Protein AF-A0A7C3H088-F1 (afdb_monomer)

Solvent-accessible surface area (backbone atoms only — not comparable to full-atom values): 10438 Å² total; per-residue (Å²): 134,84,49,50,35,44,73,48,65,41,78,96,56,40,33,42,41,31,34,35,83,82,74,58,85,68,64,73,46,74,59,74,91,57,71,73,54,46,52,46,52,30,24,36,76,89,76,68,44,78,43,31,40,28,22,73,95,29,37,46,79,80,33,44,72,58,41,53,51,46,42,71,76,57,68,66,87,64,56,32,28,29,68,91,78,74,37,66,77,30,41,59,67,59,51,53,50,50,50,43,46,43,46,61,74,66,57,51,81,75,72,73,76,83,72,63,66,87,75,48,51,70,70,46,53,50,49,50,52,50,51,52,50,49,42,74,76,43,74,84,55,84,65,54,65,62,49,47,52,52,51,49,53,53,36,56,46,51,50,41,51,55,55,56,54,55,62,65,67,73,71,64,81,78,86,79,135

pLDDT: mean 71.63, std 19.2, range [37.56, 97.88]

Foldseek 3Di:
DAQEWEKDADLVQQKIKTFGPLPFDFDWDFDVPLDPLQKTFTAGPVPRDGGIMISVPDHLLVRVVVVLVSCVVPPDPDFYHYVLLPDHRDGPNRVSVSSCCQCVVVVHDDDRDPDPCVLFDPVLVVVLVVLVVVCVVPVPDPCSVVVNVVSNVVRVNVSSVVVVVVVVVVPDPDDDD

Sequence (177 aa):
MRKQLDFWYEAPQGYFSLIWPDYGGGGMGHEDMTYHFVLHVLRSYRTGEICGFSNDGGELATDYPRIMELLRQHPIAERFDVPALGLYDATVDRIIAEIYERYVVRGETFVPPPWDESQLPAWVREAEARIRREMEERPERPGLYERRERAVAGAVTAVREEQAGYETESSNPDETR

Structure (mmCIF, N/CA/C/O backbone):
data_AF-A0A7C3H088-F1
#
_entry.id   AF-A0A7C3H088-F1
#
loop_
_atom_site.group_PDB
_atom_site.id
_atom_site.type_symbol
_atom_site.label_atom_id
_atom_site.label_alt_id
_atom_site.label_comp_id
_atom_site.label_asym_id
_atom_site.label_entity_id
_atom_site.label_seq_id
_atom_site.pdbx_PDB_ins_code
_atom_site.Cartn_x
_atom_site.Cartn_y
_atom_site.Cartn_z
_atom_site.occupancy
_atom_site.B_iso_or_equiv
_atom_site.auth_seq_id
_atom_site.auth_comp_id
_atom_site.auth_asym_id
_atom_site.auth_atom_id
_atom_site.pdbx_PDB_model_num
ATOM 1 N N . MET A 1 1 ? -17.053 -5.278 11.096 1.00 54.00 1 MET A N 1
ATOM 2 C CA . MET A 1 1 ? -16.685 -5.530 9.685 1.00 54.00 1 MET A CA 1
ATOM 3 C C . MET A 1 1 ? -15.185 -5.749 9.622 1.00 54.00 1 MET A C 1
ATOM 5 O O . MET A 1 1 ? -14.482 -5.059 10.352 1.00 54.00 1 MET A O 1
ATOM 9 N N . ARG A 1 2 ? -14.693 -6.710 8.831 1.00 65.44 2 ARG A N 1
ATOM 10 C CA . ARG A 1 2 ? -13.249 -6.810 8.563 1.00 65.44 2 ARG A CA 1
ATOM 11 C C . ARG A 1 2 ? -12.876 -5.748 7.529 1.00 65.44 2 ARG A C 1
ATOM 13 O O . ARG A 1 2 ? -13.630 -5.557 6.580 1.00 65.44 2 ARG A O 1
ATOM 20 N N . LYS A 1 3 ? -11.769 -5.033 7.746 1.00 84.75 3 LYS A N 1
ATOM 21 C CA . LYS A 1 3 ? -11.297 -3.974 6.845 1.00 84.75 3 LYS A CA 1
ATOM 22 C C . LYS A 1 3 ? -10.481 -4.616 5.726 1.00 84.75 3 LYS A C 1
ATOM 24 O O . LYS A 1 3 ? -9.311 -4.922 5.929 1.00 84.75 3 LYS A O 1
ATOM 29 N N . GLN A 1 4 ? -11.110 -4.872 4.586 1.00 90.19 4 GLN A N 1
ATOM 30 C CA . GLN A 1 4 ? -10.432 -5.410 3.407 1.00 90.19 4 GLN A CA 1
ATOM 31 C C . GLN A 1 4 ? -9.873 -4.266 2.558 1.00 90.19 4 GLN A C 1
ATOM 33 O O . GLN A 1 4 ? -10.560 -3.269 2.358 1.00 90.19 4 GLN A O 1
ATOM 38 N N . LEU A 1 5 ? -8.649 -4.421 2.059 1.00 90.12 5 LEU A N 1
ATOM 39 C CA . LEU A 1 5 ? -8.020 -3.505 1.112 1.00 90.12 5 LEU A CA 1
ATOM 40 C C . LEU A 1 5 ? -7.771 -4.231 -0.209 1.00 90.12 5 LEU A C 1
ATOM 42 O O . LEU A 1 5 ? -7.186 -5.319 -0.229 1.00 90.12 5 LEU A O 1
ATOM 46 N N . ASP A 1 6 ? -8.185 -3.600 -1.301 1.00 88.00 6 ASP A N 1
ATOM 47 C CA . ASP A 1 6 ? -7.764 -3.967 -2.643 1.00 88.00 6 ASP A CA 1
ATOM 48 C C . ASP A 1 6 ? -6.378 -3.392 -2.902 1.00 88.00 6 ASP A C 1
ATOM 50 O O . ASP A 1 6 ? -6.081 -2.249 -2.553 1.00 88.00 6 ASP A O 1
ATOM 54 N N . PHE A 1 7 ? -5.522 -4.217 -3.492 1.00 88.75 7 PHE A N 1
ATOM 55 C CA . PHE A 1 7 ? -4.114 -3.924 -3.701 1.00 88.75 7 PHE A CA 1
ATOM 56 C C . PHE A 1 7 ? -3.823 -3.700 -5.181 1.00 88.75 7 PHE A C 1
ATOM 58 O O . PHE A 1 7 ? -4.272 -4.470 -6.030 1.00 88.75 7 PHE A O 1
ATOM 65 N N . TRP A 1 8 ? -3.024 -2.676 -5.459 1.00 87.31 8 TRP A N 1
ATOM 66 C CA . TRP A 1 8 ? -2.480 -2.349 -6.768 1.00 87.31 8 TRP A CA 1
ATOM 67 C C . TRP A 1 8 ? -0.982 -2.063 -6.659 1.00 87.31 8 TRP A C 1
ATOM 69 O O . TRP A 1 8 ? -0.540 -1.453 -5.681 1.00 87.31 8 TRP A O 1
ATOM 79 N N . TYR A 1 9 ? -0.212 -2.475 -7.667 1.00 85.38 9 TYR A N 1
ATOM 80 C CA . TYR A 1 9 ? 1.227 -2.231 -7.730 1.00 85.38 9 TYR A CA 1
ATOM 81 C C . TYR A 1 9 ? 1.715 -1.954 -9.153 1.00 85.38 9 TYR A C 1
ATOM 83 O O . TYR A 1 9 ? 1.407 -2.700 -10.083 1.00 85.38 9 TYR A O 1
ATOM 91 N N . GLU A 1 10 ? 2.544 -0.922 -9.301 1.00 83.75 10 GLU A N 1
ATOM 92 C CA . GLU A 1 10 ? 3.170 -0.520 -10.560 1.00 83.75 10 GLU A CA 1
ATOM 93 C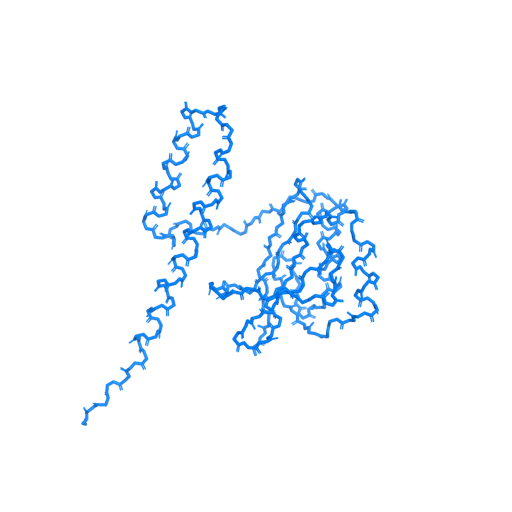 C . GLU A 1 10 ? 4.687 -0.649 -10.465 1.00 83.75 10 GLU A C 1
ATOM 95 O O . GLU A 1 10 ? 5.396 0.242 -9.992 1.00 83.75 10 GLU A O 1
ATOM 100 N N . ALA A 1 11 ? 5.193 -1.774 -10.969 1.00 81.62 11 ALA A N 1
ATOM 101 C CA . ALA A 1 11 ? 6.613 -2.107 -10.915 1.00 81.62 11 ALA A CA 1
ATOM 102 C C . ALA A 1 11 ? 7.552 -1.039 -11.507 1.00 81.62 11 ALA A C 1
ATOM 104 O O . ALA A 1 11 ? 8.573 -0.775 -10.876 1.00 81.62 11 ALA A O 1
ATOM 105 N N . PRO A 1 12 ? 7.251 -0.380 -12.650 1.00 78.19 12 PRO A N 1
ATOM 106 C CA . PRO A 1 12 ? 8.160 0.620 -13.216 1.00 78.19 12 PRO A CA 1
ATOM 107 C C . PRO A 1 12 ? 8.393 1.839 -12.319 1.00 78.19 12 PRO A C 1
ATOM 109 O O . PRO A 1 12 ? 9.405 2.512 -12.477 1.00 78.19 12 PRO A O 1
ATOM 112 N N . GLN A 1 13 ? 7.453 2.136 -11.420 1.00 77.31 13 GLN A N 1
ATOM 113 C CA . GLN A 1 13 ? 7.501 3.302 -10.537 1.00 77.31 13 GLN A CA 1
ATOM 114 C C . GLN A 1 13 ? 7.754 2.913 -9.075 1.00 77.31 13 GLN A C 1
ATOM 116 O O . GLN A 1 13 ? 7.904 3.781 -8.223 1.00 77.31 13 GLN A O 1
ATOM 121 N N . GLY A 1 14 ? 7.761 1.613 -8.756 1.00 82.88 14 GLY A N 1
ATOM 122 C CA . GLY A 1 14 ? 7.770 1.149 -7.371 1.00 82.88 14 GLY A CA 1
ATOM 123 C C . GLY A 1 14 ? 6.572 1.672 -6.568 1.00 82.88 14 GLY A C 1
ATOM 124 O O . GLY A 1 14 ? 6.686 1.838 -5.352 1.00 82.88 14 GLY A O 1
ATOM 125 N N . TYR A 1 15 ? 5.457 1.961 -7.243 1.00 87.50 15 TYR A N 1
ATOM 126 C CA . TYR A 1 15 ? 4.246 2.531 -6.658 1.00 87.50 15 TYR A CA 1
ATOM 127 C C . TYR A 1 15 ? 3.298 1.427 -6.186 1.00 87.50 15 TYR A C 1
ATOM 129 O O . TYR A 1 15 ? 3.118 0.416 -6.867 1.00 87.50 15 TYR A O 1
ATOM 137 N N . PHE A 1 16 ? 2.662 1.628 -5.035 1.00 89.94 16 PHE A N 1
ATOM 138 C CA . PHE A 1 16 ? 1.584 0.798 -4.525 1.00 89.94 16 PHE A CA 1
ATOM 139 C C . PHE A 1 16 ? 0.413 1.640 -4.030 1.00 89.94 16 PHE A C 1
ATOM 141 O O . PHE A 1 16 ? 0.570 2.739 -3.496 1.00 89.94 16 PHE A O 1
ATOM 148 N N . SER A 1 17 ? -0.771 1.044 -4.122 1.00 90.06 17 SER A N 1
ATOM 149 C CA . SER A 1 17 ? -1.991 1.569 -3.525 1.00 90.06 17 SER A CA 1
ATOM 150 C C . SER A 1 17 ? -2.792 0.442 -2.886 1.00 90.06 17 SER A C 1
ATOM 152 O O . SER A 1 17 ? -2.891 -0.661 -3.425 1.00 90.06 17 SER A O 1
ATOM 154 N N . LEU A 1 18 ? -3.331 0.720 -1.706 1.00 90.38 18 LEU A N 1
ATOM 155 C CA . LEU A 1 18 ? -4.181 -0.157 -0.916 1.00 90.38 18 LEU A CA 1
ATOM 156 C C . LEU A 1 18 ? -5.422 0.642 -0.533 1.00 90.38 18 LEU A C 1
ATOM 158 O O . LEU A 1 18 ? -5.302 1.564 0.264 1.00 90.38 18 LEU A O 1
ATOM 162 N N . ILE A 1 19 ? -6.599 0.337 -1.069 1.00 87.56 19 ILE A N 1
ATOM 163 C CA . ILE A 1 19 ? -7.823 1.122 -0.811 1.00 87.56 19 ILE A CA 1
ATOM 164 C C . ILE A 1 19 ? -8.999 0.171 -0.576 1.00 87.56 19 ILE A C 1
ATOM 166 O O . ILE A 1 19 ? -9.015 -0.934 -1.110 1.00 87.56 19 ILE A O 1
ATOM 170 N N . TRP A 1 20 ? -9.985 0.562 0.236 1.00 84.12 20 TRP A N 1
ATOM 171 C CA . TRP A 1 20 ? -11.221 -0.213 0.378 1.00 84.12 20 TRP A CA 1
ATOM 172 C C . TRP A 1 20 ? -11.898 -0.481 -0.987 1.00 84.12 20 TRP A C 1
ATOM 174 O O . TRP A 1 20 ? -12.001 0.441 -1.803 1.00 84.12 20 TRP A O 1
ATOM 184 N N . PRO A 1 21 ? -12.408 -1.706 -1.235 1.00 73.00 21 PRO A N 1
ATOM 185 C CA . PRO A 1 21 ? -13.004 -2.089 -2.521 1.00 73.00 21 PRO A CA 1
ATOM 186 C C . PRO A 1 21 ? -14.170 -1.195 -2.970 1.00 73.00 21 PRO A C 1
ATOM 188 O O . PRO A 1 21 ? -14.332 -0.908 -4.159 1.00 73.00 21 PRO A O 1
ATOM 191 N N . ASP A 1 22 ? -14.970 -0.741 -2.005 1.00 66.00 22 ASP A N 1
ATOM 192 C CA . ASP A 1 22 ? -16.195 0.048 -2.152 1.00 66.00 22 ASP A CA 1
ATOM 193 C C . ASP A 1 22 ? -15.968 1.563 -2.019 1.00 66.00 22 ASP A C 1
ATOM 195 O O . ASP A 1 22 ? -16.927 2.337 -2.014 1.00 66.00 22 ASP A O 1
ATOM 199 N N . TYR A 1 23 ? -14.713 2.024 -1.939 1.00 62.50 23 TYR A N 1
ATOM 200 C CA . TYR A 1 23 ? -14.405 3.451 -1.847 1.00 62.50 23 TYR A CA 1
ATOM 201 C C . TYR A 1 23 ? -14.653 4.152 -3.195 1.00 62.50 23 TYR A C 1
ATOM 203 O O . TYR A 1 23 ? -13.759 4.322 -4.025 1.00 62.50 23 TYR A O 1
ATOM 211 N N . GLY A 1 24 ? -15.912 4.519 -3.437 1.00 46.31 24 GLY A N 1
ATOM 212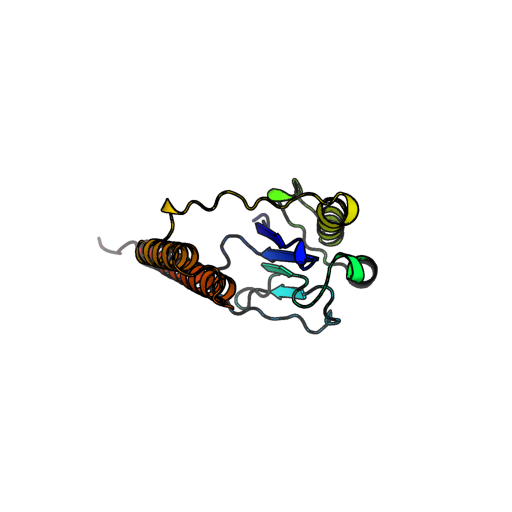 C CA . GLY A 1 24 ? -16.365 5.333 -4.560 1.00 46.31 24 GLY A CA 1
ATOM 213 C C . GLY A 1 24 ? -16.467 6.808 -4.166 1.00 46.31 24 GLY A C 1
ATOM 214 O O . GLY A 1 24 ? -17.288 7.174 -3.331 1.00 46.31 24 GLY A O 1
ATOM 215 N N . GLY A 1 25 ? -15.630 7.665 -4.752 1.00 43.56 25 GLY A N 1
ATOM 216 C CA . GLY A 1 25 ? -15.876 9.115 -4.842 1.00 43.56 25 GLY A CA 1
ATOM 217 C C . GLY A 1 25 ? -15.757 9.960 -3.564 1.00 43.56 25 GLY A C 1
ATOM 218 O O . GLY A 1 25 ? -15.886 11.181 -3.632 1.00 43.56 25 GLY A O 1
ATOM 219 N N . GLY A 1 26 ? -15.475 9.375 -2.397 1.00 38.88 26 GLY A N 1
ATOM 220 C CA . GLY A 1 26 ? -15.159 10.156 -1.201 1.00 38.88 26 GLY A CA 1
ATOM 221 C C . GLY A 1 26 ? -13.846 10.913 -1.395 1.00 38.88 26 GLY A C 1
ATOM 222 O O . GLY A 1 26 ? -12.818 10.293 -1.668 1.00 38.88 26 GLY A O 1
ATOM 223 N N . GLY A 1 27 ? -13.847 12.241 -1.233 1.00 42.47 27 GLY A N 1
ATOM 224 C CA . GLY A 1 27 ? -12.596 12.999 -1.181 1.00 42.47 27 GLY A CA 1
ATOM 225 C C . GLY A 1 27 ? -11.628 12.343 -0.185 1.00 42.47 27 GLY A C 1
ATOM 226 O O . GLY A 1 27 ? -12.059 11.789 0.826 1.00 42.47 27 GLY A O 1
ATOM 227 N N . MET A 1 28 ? -10.334 12.341 -0.488 1.00 52.72 28 MET A N 1
ATOM 228 C CA . MET A 1 28 ? -9.334 11.745 0.395 1.00 52.72 28 MET A CA 1
ATOM 229 C C . MET A 1 28 ? -8.658 12.831 1.218 1.00 52.72 28 MET A C 1
ATOM 231 O O . MET A 1 28 ? -8.092 13.778 0.676 1.00 52.72 28 MET A O 1
ATOM 235 N N . GLY A 1 29 ? -8.730 12.670 2.538 1.00 48.44 29 GLY A N 1
ATOM 236 C CA . GLY A 1 29 ? -7.926 13.430 3.478 1.00 48.44 29 GLY A CA 1
ATOM 237 C C . GLY A 1 29 ? -6.559 12.788 3.617 1.00 48.44 29 GLY A C 1
ATOM 238 O O . GLY A 1 29 ? -6.446 11.633 4.025 1.00 48.44 29 GLY A O 1
ATOM 239 N N . HIS A 1 30 ? -5.540 13.560 3.283 1.00 55.62 30 HIS A N 1
ATOM 240 C CA . HIS A 1 30 ? -4.142 13.252 3.509 1.00 55.62 30 HIS A CA 1
ATOM 241 C C . HIS A 1 30 ? -3.778 13.615 4.961 1.00 55.62 30 HIS A C 1
ATOM 243 O O . HIS A 1 30 ? -4.038 14.731 5.403 1.00 55.62 30 HIS A O 1
ATOM 249 N N . GLU A 1 31 ? -3.248 12.667 5.745 1.00 52.34 31 GLU A N 1
ATOM 250 C CA . GLU A 1 31 ? -2.936 12.905 7.165 1.00 52.34 31 GLU A CA 1
ATOM 251 C C . GLU A 1 31 ? -1.526 13.503 7.367 1.00 52.34 31 GLU A C 1
ATOM 253 O O . GLU A 1 31 ? -0.560 12.763 7.553 1.00 52.34 31 GLU A O 1
ATOM 258 N N . ASP A 1 32 ? -1.406 14.839 7.342 1.00 52.09 32 ASP A N 1
ATOM 259 C CA . ASP A 1 32 ? -0.146 1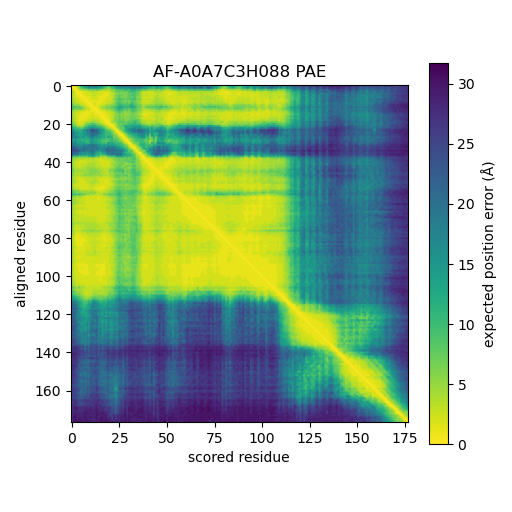5.624 7.321 1.00 52.09 32 ASP A CA 1
ATOM 260 C C . ASP A 1 32 ? 0.954 15.190 8.318 1.00 52.09 32 ASP A C 1
ATOM 262 O O . ASP A 1 32 ? 2.141 15.432 8.099 1.00 52.09 32 ASP A O 1
ATOM 266 N N . MET A 1 33 ? 0.604 14.500 9.405 1.00 45.22 33 MET A N 1
ATOM 267 C CA . MET A 1 33 ? 1.547 14.108 10.459 1.00 45.22 33 MET A CA 1
ATOM 268 C C . MET A 1 33 ? 2.526 12.978 10.080 1.00 45.22 33 MET A C 1
ATOM 270 O O . MET A 1 33 ? 3.470 12.732 10.827 1.00 45.22 33 MET A O 1
ATOM 274 N N . THR A 1 34 ? 2.342 12.301 8.940 1.00 51.12 34 THR A N 1
ATOM 275 C CA . THR A 1 34 ? 3.266 11.258 8.427 1.00 51.12 34 THR A CA 1
ATOM 276 C C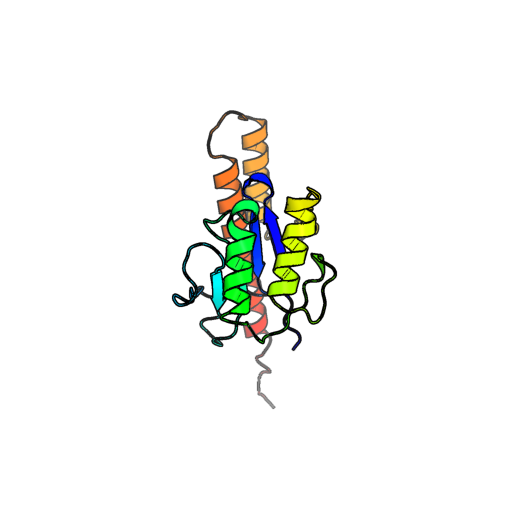 . THR A 1 34 ? 3.994 11.666 7.133 1.00 51.12 34 THR A C 1
ATOM 278 O O . THR A 1 34 ? 4.711 10.862 6.533 1.00 51.12 34 THR A O 1
ATOM 281 N N . TYR A 1 35 ? 3.866 12.934 6.715 1.00 54.91 35 TYR A N 1
ATOM 282 C CA . TYR A 1 35 ? 4.265 13.417 5.389 1.00 54.91 35 TYR A CA 1
ATOM 283 C C . TYR A 1 35 ? 5.767 13.657 5.266 1.00 54.91 35 TYR A C 1
ATOM 285 O O . TYR A 1 35 ? 6.281 14.746 5.504 1.00 54.91 35 TYR A O 1
ATOM 293 N N . HIS A 1 36 ? 6.458 12.633 4.781 1.00 51.91 36 HIS A N 1
ATOM 294 C CA . HIS A 1 36 ? 7.735 12.787 4.091 1.00 51.91 36 HIS A CA 1
ATOM 295 C C . HIS A 1 36 ? 7.713 12.111 2.707 1.00 51.91 36 HIS A C 1
ATOM 297 O O . HIS A 1 36 ? 8.720 11.548 2.315 1.00 51.91 36 HIS A O 1
ATOM 303 N N . PHE A 1 37 ? 6.586 12.130 1.976 1.00 57.44 37 PHE A N 1
ATOM 304 C CA . PHE A 1 37 ? 6.431 11.456 0.663 1.00 57.44 37 PHE A CA 1
ATOM 305 C C . PHE A 1 37 ? 6.668 9.930 0.682 1.00 57.44 37 PHE A C 1
ATOM 307 O O . PHE A 1 37 ? 6.866 9.319 -0.358 1.00 57.44 37 PHE A O 1
ATOM 314 N N . VAL A 1 38 ? 6.654 9.306 1.868 1.00 75.31 38 VAL A N 1
ATOM 315 C CA . VAL A 1 38 ? 7.076 7.905 2.036 1.00 75.31 38 VAL A CA 1
ATOM 316 C C . VAL A 1 38 ? 5.888 6.939 2.166 1.00 75.31 38 VAL A C 1
ATOM 318 O O . VAL A 1 38 ? 5.909 5.839 1.623 1.00 75.31 38 VAL A O 1
ATOM 321 N N . LEU A 1 39 ? 4.851 7.328 2.918 1.00 85.38 39 LEU A N 1
ATOM 322 C CA . LEU A 1 39 ? 3.637 6.537 3.144 1.00 85.38 39 LEU A CA 1
ATOM 323 C C . LEU A 1 39 ? 2.464 7.474 3.465 1.00 85.38 39 LEU A C 1
ATOM 325 O O . LEU A 1 39 ? 2.442 8.128 4.505 1.00 85.38 39 LEU A O 1
ATOM 329 N N . HIS A 1 40 ? 1.476 7.508 2.584 1.00 85.19 40 HIS A N 1
ATOM 330 C CA . HIS A 1 40 ? 0.237 8.258 2.713 1.00 85.19 40 HIS A CA 1
ATOM 331 C C . HIS A 1 40 ? -0.832 7.378 3.352 1.00 85.19 40 HIS A C 1
ATOM 333 O O . HIS A 1 40 ? -1.246 6.380 2.769 1.00 85.19 40 HIS A O 1
ATOM 339 N N . VAL A 1 41 ? -1.310 7.771 4.533 1.00 86.88 41 VAL A N 1
ATOM 340 C CA . VAL A 1 41 ? -2.518 7.202 5.144 1.00 86.88 41 VAL A CA 1
ATOM 341 C C . VAL A 1 41 ? -3.732 7.947 4.597 1.00 86.88 41 VAL A C 1
ATOM 343 O O . VAL A 1 41 ? -3.786 9.178 4.651 1.00 86.88 41 VAL A O 1
ATOM 346 N N . LEU A 1 42 ? -4.698 7.201 4.067 1.00 84.06 42 LEU A N 1
ATOM 347 C CA . LEU A 1 42 ? -5.930 7.726 3.488 1.00 84.06 42 LEU A CA 1
ATOM 348 C C . LEU A 1 42 ? -7.072 7.512 4.476 1.00 84.06 42 LEU A C 1
ATOM 350 O O . LEU A 1 42 ? -7.279 6.396 4.963 1.00 84.06 42 LEU A O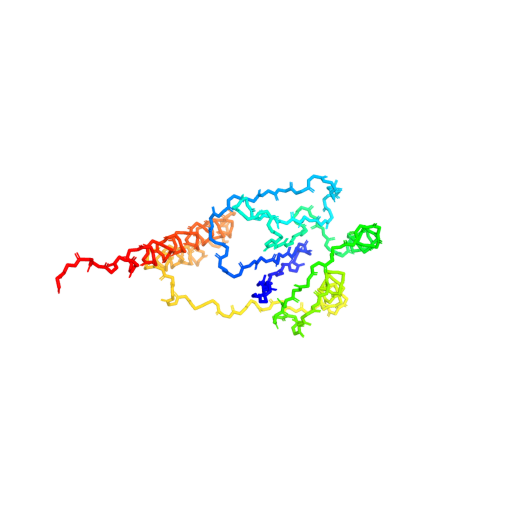 1
ATOM 354 N N . ARG A 1 43 ? -7.826 8.575 4.767 1.00 82.38 43 ARG A N 1
ATOM 355 C CA . ARG A 1 43 ? -9.016 8.505 5.621 1.00 82.38 43 ARG A CA 1
ATOM 356 C C . ARG A 1 43 ? -10.272 8.910 4.877 1.00 82.38 43 ARG A C 1
ATOM 358 O O . ARG A 1 43 ? -10.282 9.882 4.122 1.00 82.38 43 ARG A O 1
ATOM 365 N N . SER A 1 44 ? -11.355 8.206 5.184 1.00 77.31 44 SER A N 1
ATOM 366 C CA . SER A 1 44 ? -12.693 8.591 4.753 1.00 77.31 44 SER A CA 1
ATOM 367 C C . SER A 1 44 ? -13.102 9.888 5.444 1.00 77.31 44 SER A C 1
ATOM 369 O O . SER A 1 44 ? -13.171 9.935 6.671 1.00 77.31 44 SER A O 1
ATOM 371 N N . TYR A 1 45 ? -13.459 10.928 4.687 1.00 70.00 45 TYR A N 1
ATOM 372 C CA . TYR A 1 45 ? -14.020 12.152 5.280 1.00 70.00 45 TYR A CA 1
ATOM 373 C C . TYR A 1 45 ? -15.351 11.919 6.004 1.00 70.00 45 TYR A C 1
ATOM 375 O O . TYR A 1 45 ? -15.712 12.690 6.890 1.00 70.00 45 TYR A O 1
ATOM 383 N N . ARG A 1 46 ? -16.091 10.866 5.636 1.00 72.81 46 ARG A N 1
ATOM 384 C CA . ARG A 1 46 ? -17.400 10.563 6.225 1.00 72.81 46 ARG A CA 1
ATOM 385 C C . ARG A 1 46 ? -17.275 9.937 7.609 1.00 72.81 46 ARG A C 1
ATOM 387 O O . ARG A 1 46 ? -18.081 10.236 8.483 1.00 72.81 46 ARG A O 1
ATOM 394 N N . THR A 1 47 ? -16.314 9.035 7.784 1.00 77.94 47 THR A N 1
ATOM 395 C CA . THR A 1 47 ? -16.197 8.219 9.003 1.00 77.94 47 THR A CA 1
ATOM 396 C C . THR A 1 47 ? -14.945 8.527 9.818 1.00 77.94 47 THR A C 1
ATOM 398 O O . THR A 1 47 ? -14.869 8.134 10.977 1.00 77.94 47 THR A O 1
ATOM 401 N N . GLY A 1 48 ? -13.955 9.208 9.236 1.00 78.38 48 GLY A N 1
ATOM 402 C CA . GLY A 1 48 ? -12.631 9.418 9.829 1.00 78.38 48 GLY A CA 1
ATOM 403 C C . GLY A 1 48 ? -11.771 8.149 9.891 1.00 78.38 48 GLY A C 1
ATOM 404 O O . GLY A 1 48 ? -10.629 8.188 10.356 1.00 78.38 48 GLY A O 1
ATOM 405 N N . GLU A 1 49 ? -12.288 7.011 9.431 1.00 84.50 49 GLU A N 1
ATOM 406 C CA . GLU A 1 49 ? -11.559 5.750 9.454 1.00 84.50 49 GLU A CA 1
ATOM 407 C C . GLU A 1 49 ? -10.503 5.689 8.351 1.00 84.50 49 GLU A C 1
ATOM 409 O O . GLU A 1 49 ? -10.695 6.239 7.265 1.00 84.50 49 GLU A O 1
ATOM 414 N N . ILE A 1 50 ? -9.410 4.968 8.624 1.00 86.75 50 ILE A N 1
ATOM 415 C CA . ILE A 1 50 ? -8.410 4.632 7.608 1.00 86.75 50 ILE A CA 1
ATOM 416 C C . ILE A 1 50 ? -9.063 3.745 6.548 1.00 86.75 50 ILE A C 1
ATOM 418 O O . ILE A 1 50 ? -9.475 2.622 6.857 1.00 86.75 50 ILE A O 1
ATOM 422 N N . CYS A 1 51 ? -9.130 4.261 5.323 1.00 85.94 51 CYS A N 1
ATOM 423 C CA . CYS A 1 51 ? -9.668 3.577 4.153 1.00 85.94 51 CYS A CA 1
ATOM 424 C C . CYS A 1 51 ? -8.589 3.098 3.180 1.00 85.94 51 CYS A C 1
ATOM 426 O O . CYS A 1 51 ? -8.907 2.364 2.246 1.00 85.94 51 CYS A O 1
ATOM 428 N N . GLY A 1 52 ? -7.327 3.475 3.395 1.00 89.00 52 GLY A N 1
ATOM 429 C CA . GLY A 1 52 ? -6.250 3.028 2.531 1.00 89.00 52 GLY A CA 1
ATOM 430 C C . GLY A 1 52 ? -4.865 3.563 2.864 1.00 89.00 52 GLY A C 1
ATOM 431 O O . GLY A 1 52 ? -4.684 4.363 3.783 1.00 89.00 52 GLY A O 1
ATOM 432 N N . PHE A 1 53 ? -3.898 3.107 2.075 1.00 90.19 53 PHE A N 1
ATOM 433 C CA . PHE A 1 53 ? -2.492 3.474 2.124 1.00 90.19 53 PHE A CA 1
ATOM 434 C C . PHE A 1 53 ? -1.925 3.586 0.711 1.00 90.19 53 PHE A C 1
ATOM 436 O O . PHE A 1 53 ? -2.327 2.842 -0.180 1.00 90.19 53 PHE A O 1
ATOM 443 N N . SER A 1 54 ? -0.962 4.473 0.508 1.00 89.62 54 SER A N 1
ATOM 444 C CA . SER A 1 54 ? -0.288 4.652 -0.780 1.00 89.62 54 SER A CA 1
ATOM 445 C C . SER A 1 54 ? 1.121 5.201 -0.567 1.00 89.62 54 SER A C 1
ATOM 447 O O . SER A 1 54 ? 1.350 5.884 0.426 1.00 89.62 54 SER A O 1
ATOM 449 N N . ASN A 1 55 ? 2.065 4.950 -1.470 1.00 88.50 55 ASN A N 1
ATOM 450 C CA . ASN A 1 55 ? 3.332 5.695 -1.529 1.00 88.50 55 ASN A CA 1
ATOM 451 C C . ASN A 1 55 ? 3.346 6.704 -2.685 1.00 88.50 55 ASN A C 1
ATOM 453 O O . ASN A 1 55 ? 4.369 6.873 -3.337 1.00 88.50 55 ASN A O 1
ATOM 457 N N . ASP A 1 56 ? 2.207 7.335 -2.968 1.00 81.69 56 ASP A N 1
ATOM 458 C CA . ASP A 1 56 ? 2.082 8.328 -4.038 1.00 81.69 56 ASP A CA 1
ATOM 459 C C . ASP A 1 56 ? 3.232 9.354 -4.024 1.00 81.69 56 ASP A C 1
ATOM 461 O O . ASP A 1 56 ? 3.532 9.968 -3.002 1.00 81.69 56 ASP A O 1
ATOM 465 N N . GLY A 1 57 ? 3.905 9.510 -5.166 1.00 73.25 57 GLY A N 1
ATOM 466 C CA . GLY A 1 57 ? 5.085 10.369 -5.314 1.00 73.25 57 GLY A CA 1
ATOM 467 C C . GLY A 1 57 ? 6.410 9.818 -4.759 1.00 73.25 57 GLY A C 1
ATOM 468 O O . GLY A 1 57 ? 7.427 10.499 -4.902 1.00 73.25 57 GLY A O 1
ATOM 469 N N . GLY A 1 58 ? 6.420 8.621 -4.166 1.00 80.88 58 GLY A N 1
ATOM 470 C CA . GLY A 1 58 ? 7.606 7.914 -3.672 1.00 80.88 58 GLY A CA 1
ATOM 471 C C . GLY A 1 58 ? 7.925 6.635 -4.457 1.00 80.88 58 GLY A C 1
ATOM 472 O O . GLY A 1 58 ? 7.159 6.186 -5.308 1.00 80.88 58 GLY A O 1
ATOM 473 N N . GLU A 1 59 ? 9.058 6.013 -4.143 1.00 88.25 59 GLU A N 1
ATOM 474 C CA . GLU A 1 59 ? 9.528 4.764 -4.754 1.00 88.25 59 GLU A CA 1
ATOM 475 C C . GLU A 1 59 ? 9.816 3.748 -3.648 1.00 88.25 59 GLU A C 1
ATOM 477 O O . GLU A 1 59 ? 10.791 3.878 -2.904 1.00 88.25 59 GLU A O 1
ATOM 482 N N . LEU A 1 60 ? 9.005 2.686 -3.554 1.00 90.62 60 LEU A N 1
ATOM 483 C CA . LEU A 1 60 ? 9.069 1.744 -2.431 1.00 90.62 60 LEU A CA 1
ATOM 484 C C . LEU A 1 60 ? 10.470 1.146 -2.219 1.00 90.62 60 LEU A C 1
ATOM 486 O O . LEU A 1 60 ? 10.871 0.942 -1.077 1.00 90.62 60 LEU A O 1
ATOM 490 N N . ALA A 1 61 ? 11.228 0.882 -3.286 1.00 91.25 61 ALA A N 1
ATOM 491 C CA . ALA A 1 61 ? 12.578 0.329 -3.176 1.00 91.25 61 ALA A CA 1
ATOM 492 C C . ALA A 1 61 ? 13.533 1.248 -2.394 1.00 91.25 61 ALA A C 1
ATOM 494 O O . ALA A 1 61 ? 14.309 0.779 -1.560 1.00 91.25 61 ALA A O 1
ATOM 495 N N . THR A 1 62 ? 13.440 2.551 -2.646 1.00 91.00 62 THR A N 1
ATOM 496 C CA . THR A 1 62 ? 14.255 3.589 -2.009 1.00 91.00 62 THR A CA 1
ATOM 497 C C . THR A 1 62 ? 13.721 3.928 -0.615 1.00 91.00 62 THR A C 1
ATOM 499 O O . THR A 1 62 ? 14.482 4.103 0.340 1.00 91.00 62 THR A O 1
ATOM 502 N N . ASP A 1 63 ? 12.400 3.959 -0.482 1.00 90.88 63 ASP A N 1
ATOM 503 C CA . ASP A 1 63 ? 11.700 4.516 0.667 1.00 90.88 63 ASP A CA 1
ATOM 504 C C . ASP A 1 63 ? 11.439 3.510 1.795 1.00 90.88 63 ASP A C 1
ATOM 506 O O . ASP A 1 63 ? 11.261 3.899 2.955 1.00 90.88 63 ASP A O 1
ATOM 510 N N . TYR A 1 64 ? 11.470 2.209 1.498 1.00 93.25 64 TYR A N 1
ATOM 511 C CA . TYR A 1 64 ? 11.113 1.146 2.437 1.00 93.25 64 TYR A CA 1
ATOM 512 C C . TYR A 1 64 ? 11.779 1.256 3.823 1.00 93.25 64 TYR A C 1
ATOM 514 O O . TYR A 1 64 ? 11.050 1.222 4.821 1.00 93.25 64 TYR A O 1
ATOM 522 N N . PRO A 1 65 ? 13.110 1.453 3.961 1.00 93.31 65 PRO A N 1
ATOM 523 C CA . PRO A 1 65 ? 13.731 1.572 5.282 1.00 93.31 65 PRO A CA 1
ATOM 524 C C . PRO A 1 65 ? 13.135 2.713 6.113 1.00 93.31 65 PRO A C 1
ATOM 526 O O . PRO A 1 65 ? 12.940 2.571 7.324 1.00 93.31 65 PRO A O 1
ATOM 529 N N . ARG A 1 66 ? 12.801 3.832 5.458 1.00 90.44 66 ARG A N 1
ATOM 530 C CA . ARG A 1 66 ? 12.211 4.997 6.112 1.00 90.44 66 ARG A CA 1
ATOM 531 C C . ARG A 1 66 ? 10.755 4.748 6.499 1.00 90.44 66 ARG A C 1
ATOM 533 O O . ARG A 1 66 ? 10.378 5.118 7.611 1.00 90.44 66 ARG A O 1
ATOM 540 N N . ILE A 1 67 ? 9.968 4.083 5.647 1.00 90.94 67 ILE A N 1
ATOM 541 C CA . ILE A 1 67 ? 8.589 3.665 5.971 1.00 90.94 67 ILE A CA 1
ATOM 542 C C . ILE A 1 67 ? 8.585 2.818 7.241 1.00 90.94 67 ILE A C 1
ATOM 544 O O . ILE A 1 67 ? 7.852 3.108 8.187 1.00 90.94 67 ILE A O 1
ATOM 548 N N . MET A 1 68 ? 9.430 1.788 7.286 1.00 93.06 68 MET A N 1
ATOM 549 C CA . MET A 1 68 ? 9.464 0.852 8.409 1.00 93.06 68 MET A CA 1
ATOM 550 C C . MET A 1 68 ? 9.925 1.524 9.704 1.00 93.06 68 MET A C 1
ATOM 552 O O . MET A 1 68 ? 9.412 1.219 10.783 1.00 93.06 68 MET A O 1
ATOM 556 N N . GLU A 1 69 ? 10.859 2.476 9.622 1.00 91.44 69 GLU A N 1
ATOM 557 C CA . GLU A 1 69 ? 11.238 3.282 10.779 1.00 91.44 69 GLU A CA 1
ATOM 558 C C . GLU A 1 69 ? 10.070 4.130 11.300 1.00 91.44 69 GLU A C 1
ATOM 560 O O . GLU A 1 69 ? 9.826 4.139 12.510 1.00 91.44 69 GLU A O 1
ATOM 565 N N . LEU A 1 70 ? 9.340 4.807 10.409 1.00 88.50 70 LEU A N 1
ATOM 566 C CA . LEU A 1 70 ? 8.185 5.628 10.772 1.00 88.50 70 LEU A CA 1
ATOM 567 C C . LEU A 1 70 ? 7.077 4.787 11.408 1.00 88.50 70 LEU A C 1
ATOM 569 O O . LEU A 1 70 ? 6.572 5.159 12.463 1.00 88.50 70 LEU A O 1
ATOM 573 N N . LEU A 1 71 ? 6.759 3.622 10.841 1.00 89.56 71 LEU A N 1
ATOM 574 C CA . LEU A 1 71 ? 5.761 2.704 11.402 1.00 89.56 71 LEU A CA 1
ATOM 575 C C . LEU A 1 71 ? 6.168 2.158 12.777 1.00 89.56 71 LEU A C 1
ATOM 577 O O . LEU A 1 71 ? 5.314 1.921 13.627 1.00 89.56 71 LEU A O 1
ATOM 581 N N . ARG A 1 72 ? 7.469 1.999 13.041 1.00 90.88 72 ARG A N 1
ATOM 582 C CA . ARG A 1 72 ? 7.965 1.619 14.372 1.00 90.88 72 ARG A CA 1
ATOM 583 C C . ARG A 1 72 ? 7.809 2.749 15.395 1.00 90.88 72 ARG A C 1
ATOM 585 O O . ARG A 1 72 ? 7.565 2.470 16.566 1.00 90.88 72 ARG A O 1
ATOM 592 N N . GLN A 1 73 ? 7.995 4.003 14.981 1.00 89.56 73 GLN A N 1
ATOM 593 C CA . GLN A 1 73 ? 7.843 5.182 15.846 1.00 89.56 73 GLN A CA 1
ATOM 594 C C . GLN A 1 73 ? 6.368 5.540 16.076 1.00 89.56 73 GLN A C 1
ATOM 596 O O . GLN A 1 73 ? 5.989 5.941 17.176 1.00 89.56 73 GLN A O 1
ATOM 601 N N . HIS A 1 74 ? 5.543 5.355 15.048 1.00 87.38 74 HIS A N 1
ATOM 602 C CA . HIS A 1 74 ? 4.135 5.727 14.996 1.00 87.38 74 HIS A CA 1
ATOM 603 C C . HIS A 1 74 ? 3.307 4.546 14.463 1.00 87.38 74 HIS A C 1
ATOM 605 O O . HIS A 1 74 ? 2.884 4.554 13.305 1.00 87.38 74 HIS A O 1
ATOM 611 N N . PRO A 1 75 ? 3.097 3.500 15.282 1.00 88.62 75 PRO A N 1
ATOM 612 C CA .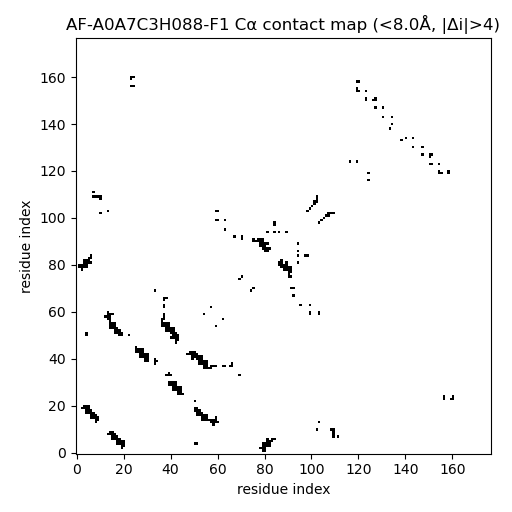 PRO A 1 75 ? 2.392 2.309 14.836 1.00 88.62 75 PRO A CA 1
ATOM 613 C C . PRO A 1 75 ? 0.920 2.604 14.553 1.00 88.62 75 PRO A C 1
ATOM 615 O O . PRO A 1 75 ? 0.222 3.222 15.358 1.00 88.62 75 PRO A O 1
ATOM 618 N N . ILE A 1 76 ? 0.441 2.083 13.425 1.00 89.12 76 ILE A N 1
ATOM 619 C CA . ILE A 1 76 ? -0.976 2.064 13.064 1.00 89.12 76 ILE A CA 1
ATOM 620 C C . ILE A 1 76 ? -1.568 0.777 13.636 1.00 89.12 76 ILE A C 1
ATOM 622 O O . ILE A 1 76 ? -1.161 -0.324 13.261 1.00 89.12 76 ILE A O 1
ATOM 626 N N . ALA A 1 77 ? -2.473 0.917 14.606 1.00 88.62 77 ALA A N 1
ATOM 627 C CA . ALA A 1 77 ? -2.977 -0.209 15.390 1.00 88.62 77 ALA A CA 1
ATOM 628 C C . ALA A 1 77 ? -4.020 -1.047 14.632 1.00 88.62 77 ALA A C 1
ATOM 630 O O . ALA A 1 77 ? -4.236 -2.215 14.972 1.00 88.62 77 ALA A O 1
ATOM 631 N N . GLU A 1 78 ? -4.675 -0.454 13.631 1.00 90.62 78 GLU A N 1
ATOM 632 C CA . GLU A 1 78 ? -5.674 -1.116 12.803 1.00 90.62 78 GLU A CA 1
ATOM 633 C C . GLU A 1 78 ? -5.116 -2.342 12.066 1.00 90.62 78 GLU A C 1
ATOM 635 O O . GLU A 1 78 ? -3.943 -2.418 11.693 1.00 90.62 78 GLU A O 1
ATOM 640 N N . ARG A 1 79 ? -6.002 -3.318 11.853 1.00 93.94 79 ARG A N 1
ATOM 641 C CA . ARG A 1 79 ? -5.721 -4.570 11.149 1.00 93.94 79 ARG A CA 1
ATOM 642 C C . ARG A 1 79 ? -6.526 -4.645 9.865 1.00 93.94 79 ARG A C 1
ATOM 644 O O . ARG A 1 79 ? -7.686 -4.223 9.845 1.00 93.94 79 ARG A O 1
ATOM 651 N N . PHE A 1 80 ? -5.911 -5.204 8.827 1.00 93.88 80 PHE A N 1
ATOM 652 C CA . PHE A 1 80 ? -6.483 -5.263 7.488 1.00 93.88 80 PHE A CA 1
ATOM 653 C C . PHE A 1 80 ? -6.337 -6.651 6.865 1.00 93.88 80 PHE A C 1
ATOM 655 O O . PHE A 1 80 ? -5.360 -7.364 7.101 1.00 93.88 80 PHE A O 1
ATOM 662 N N . ASP A 1 81 ? -7.308 -6.997 6.029 1.00 94.19 81 ASP A N 1
ATOM 663 C CA . ASP A 1 81 ? -7.230 -8.131 5.118 1.00 94.19 81 ASP A CA 1
ATOM 664 C C . ASP A 1 81 ? -6.760 -7.619 3.750 1.00 94.19 81 ASP A C 1
ATOM 666 O O . ASP A 1 81 ? -7.330 -6.671 3.212 1.00 94.19 81 ASP A O 1
ATOM 670 N N . VAL A 1 82 ? -5.738 -8.252 3.172 1.00 92.94 82 VAL A N 1
ATOM 671 C CA . VAL A 1 82 ? -5.249 -7.977 1.810 1.00 92.94 82 VAL A CA 1
ATOM 672 C C . VAL A 1 82 ? -5.146 -9.307 1.055 1.00 92.94 82 VAL A C 1
ATOM 674 O O . VAL A 1 82 ? -4.057 -9.884 0.941 1.00 92.94 82 VAL A O 1
ATOM 677 N N . PRO A 1 83 ? -6.274 -9.845 0.547 1.00 90.38 83 PRO A N 1
ATOM 678 C CA . PRO A 1 83 ? -6.315 -11.175 -0.060 1.00 90.38 83 PRO A CA 1
ATOM 679 C C . PRO A 1 83 ? -5.359 -11.351 -1.246 1.00 90.38 83 PRO A C 1
ATOM 681 O O . PRO A 1 83 ? -4.791 -12.428 -1.408 1.00 90.38 83 PRO A O 1
ATOM 684 N N . ALA A 1 84 ? -5.112 -10.293 -2.028 1.00 87.56 84 ALA A N 1
ATOM 685 C CA . ALA A 1 84 ? -4.157 -10.308 -3.142 1.00 87.56 84 ALA A CA 1
ATOM 686 C C . ALA A 1 84 ? -2.711 -10.609 -2.697 1.00 87.56 84 ALA A C 1
ATOM 688 O O . ALA A 1 84 ? -1.939 -11.220 -3.432 1.00 87.56 84 ALA A O 1
ATOM 689 N N . LEU A 1 85 ? -2.361 -10.241 -1.462 1.00 91.62 85 LEU A N 1
ATOM 690 C CA . LEU A 1 85 ? -1.085 -10.582 -0.833 1.00 91.62 85 LEU A CA 1
ATOM 691 C C . LEU A 1 85 ? -1.173 -11.872 0.001 1.00 91.62 85 LEU A C 1
ATOM 693 O O . LEU A 1 85 ? -0.187 -12.290 0.598 1.00 91.62 85 LEU A O 1
ATOM 697 N N . GLY A 1 86 ? -2.332 -12.532 0.064 1.00 93.25 86 GLY A N 1
ATOM 698 C CA . GLY A 1 86 ? -2.562 -13.674 0.954 1.00 93.25 86 GLY A CA 1
ATOM 699 C C . GLY A 1 86 ? -2.484 -13.308 2.441 1.00 93.25 86 GLY A C 1
ATOM 700 O O . GLY A 1 86 ? -2.204 -14.173 3.272 1.00 93.25 86 GLY A O 1
ATOM 701 N N . LEU A 1 87 ? -2.693 -12.033 2.779 1.00 95.06 87 LEU A N 1
ATOM 702 C CA . LEU A 1 87 ? -2.621 -11.521 4.142 1.00 95.06 87 LEU A CA 1
ATOM 703 C C . LEU A 1 87 ? -4.026 -11.353 4.723 1.00 95.06 87 LEU A C 1
ATOM 705 O O . LEU A 1 87 ? -4.905 -10.776 4.090 1.00 95.06 87 LEU A O 1
ATOM 709 N N . TYR A 1 88 ? -4.207 -11.820 5.955 1.00 95.31 88 TYR A N 1
ATOM 710 C CA . TYR A 1 88 ? -5.439 -11.681 6.728 1.00 95.31 88 TYR A CA 1
ATOM 711 C C . TYR A 1 88 ? -5.077 -11.247 8.148 1.00 95.31 88 TYR A C 1
ATOM 713 O O . TYR A 1 88 ? -4.088 -11.743 8.697 1.00 95.31 88 TYR A O 1
ATOM 721 N N . ASP A 1 89 ? -5.857 -10.332 8.724 1.00 95.25 89 ASP A N 1
ATOM 722 C CA . ASP A 1 89 ? -5.614 -9.732 10.045 1.00 95.25 89 ASP A CA 1
ATOM 723 C C . ASP A 1 89 ? -4.180 -9.170 10.205 1.00 95.25 89 ASP A C 1
ATOM 725 O O . ASP A 1 89 ? -3.491 -9.337 11.220 1.00 95.25 89 ASP A O 1
ATOM 729 N N . ALA A 1 90 ? -3.681 -8.524 9.149 1.00 95.25 90 ALA A N 1
ATOM 730 C CA . ALA A 1 90 ? -2.314 -8.032 9.071 1.00 95.25 90 ALA A CA 1
ATOM 731 C C . ALA A 1 90 ? -2.194 -6.583 9.562 1.00 95.25 90 ALA A C 1
ATOM 733 O O . ALA A 1 90 ? -3.093 -5.762 9.378 1.00 95.25 90 ALA A O 1
ATOM 734 N N . THR A 1 91 ? -1.061 -6.269 10.189 1.00 95.00 91 THR A N 1
ATOM 735 C CA . THR A 1 91 ? -0.646 -4.886 10.446 1.00 95.00 91 THR A CA 1
ATOM 736 C C . THR A 1 91 ? -0.119 -4.225 9.175 1.00 95.00 91 THR A C 1
ATOM 738 O O . THR A 1 91 ? 0.313 -4.904 8.240 1.00 95.00 91 THR A O 1
ATOM 741 N N . VAL A 1 92 ? -0.086 -2.891 9.169 1.00 93.56 92 VAL A N 1
ATOM 742 C CA . VAL A 1 92 ? 0.448 -2.101 8.050 1.00 93.56 92 VAL A CA 1
ATOM 743 C C . VAL A 1 92 ? 1.913 -2.438 7.763 1.00 93.56 92 VAL A C 1
ATOM 745 O O . VAL A 1 92 ? 2.256 -2.685 6.615 1.00 93.56 92 VAL A O 1
ATOM 748 N N . ASP A 1 93 ? 2.770 -2.543 8.780 1.00 94.62 93 ASP A N 1
ATOM 749 C CA . ASP A 1 93 ? 4.190 -2.887 8.603 1.00 94.62 93 ASP A CA 1
ATOM 750 C C . ASP A 1 93 ? 4.377 -4.267 7.957 1.00 94.62 93 ASP A C 1
ATOM 752 O O . ASP A 1 93 ? 5.216 -4.425 7.071 1.00 94.62 93 ASP A O 1
ATOM 756 N N . ARG A 1 94 ? 3.538 -5.247 8.316 1.00 97.00 94 ARG A N 1
ATOM 757 C CA . ARG A 1 94 ? 3.542 -6.567 7.675 1.00 97.00 94 ARG A CA 1
ATOM 758 C C . ARG A 1 94 ? 3.110 -6.492 6.212 1.00 97.00 94 ARG A C 1
ATOM 760 O O . ARG A 1 94 ? 3.688 -7.185 5.382 1.00 97.00 94 ARG A O 1
ATOM 767 N N . ILE A 1 95 ? 2.105 -5.676 5.902 1.00 96.69 95 ILE A N 1
ATOM 768 C CA . ILE A 1 95 ? 1.633 -5.475 4.528 1.00 96.69 95 ILE A CA 1
ATOM 769 C C . ILE A 1 95 ? 2.737 -4.836 3.678 1.00 96.69 95 ILE A C 1
ATOM 771 O O . ILE A 1 95 ? 3.069 -5.374 2.626 1.00 96.69 95 ILE A O 1
ATOM 775 N N . ILE A 1 96 ? 3.357 -3.747 4.148 1.00 95.69 96 ILE A N 1
ATOM 776 C CA . ILE A 1 96 ? 4.450 -3.072 3.426 1.00 95.69 96 ILE A CA 1
ATOM 777 C C . ILE A 1 96 ? 5.649 -4.011 3.237 1.00 95.69 96 ILE A C 1
ATOM 779 O O . ILE A 1 96 ? 6.192 -4.087 2.136 1.00 95.69 96 ILE A O 1
ATOM 783 N N . ALA A 1 97 ? 6.031 -4.774 4.266 1.00 97.25 97 ALA A N 1
ATOM 784 C CA . ALA A 1 97 ? 7.108 -5.759 4.159 1.00 97.25 97 ALA A CA 1
ATOM 785 C C . ALA A 1 97 ? 6.822 -6.833 3.097 1.00 97.25 97 ALA A C 1
ATOM 787 O O . ALA A 1 97 ? 7.719 -7.192 2.338 1.00 97.25 97 ALA A O 1
ATOM 788 N N . GLU A 1 98 ? 5.580 -7.315 3.004 1.00 97.88 98 GLU A N 1
ATOM 789 C CA . GLU A 1 98 ? 5.189 -8.305 1.996 1.00 97.88 98 GLU A CA 1
ATOM 790 C C . GLU A 1 98 ? 5.231 -7.725 0.573 1.00 97.88 98 GLU A C 1
ATOM 792 O O . GLU A 1 98 ? 5.716 -8.391 -0.341 1.00 97.88 98 GLU A O 1
ATOM 797 N N . ILE A 1 99 ? 4.774 -6.480 0.381 1.00 95.88 99 ILE A N 1
ATOM 798 C CA . ILE A 1 99 ? 4.854 -5.790 -0.918 1.00 95.88 99 ILE A CA 1
ATOM 799 C C . ILE A 1 99 ? 6.323 -5.628 -1.328 1.00 95.88 99 ILE A C 1
ATOM 801 O O . ILE A 1 99 ? 6.695 -5.972 -2.449 1.00 95.88 99 ILE A O 1
ATOM 805 N N . TYR A 1 100 ? 7.169 -5.145 -0.416 1.00 96.19 100 TYR A N 1
ATOM 806 C CA . TYR A 1 100 ? 8.596 -4.968 -0.675 1.00 96.19 100 TYR A CA 1
ATOM 807 C C . TYR A 1 100 ? 9.275 -6.297 -1.038 1.00 96.19 100 TYR A C 1
ATOM 809 O O . TYR A 1 100 ? 9.961 -6.394 -2.053 1.00 96.19 100 TYR A O 1
ATOM 817 N N . GLU A 1 101 ? 9.040 -7.350 -0.259 1.00 97.50 101 GLU A N 1
ATOM 818 C CA . GLU A 1 101 ? 9.634 -8.665 -0.504 1.00 97.50 101 GLU A CA 1
ATOM 819 C C . GLU A 1 101 ? 9.217 -9.244 -1.867 1.00 97.50 101 GLU A C 1
ATOM 821 O O . GLU A 1 101 ? 10.065 -9.686 -2.644 1.00 97.50 101 GLU A O 1
ATOM 826 N N . ARG A 1 102 ? 7.923 -9.225 -2.201 1.00 95.38 102 ARG A N 1
ATOM 827 C CA . ARG A 1 102 ? 7.442 -9.795 -3.470 1.00 95.38 102 ARG A CA 1
ATOM 828 C C . ARG A 1 102 ? 7.897 -8.994 -4.675 1.00 95.38 102 ARG A C 1
ATOM 830 O O . ARG A 1 102 ? 8.412 -9.555 -5.639 1.00 95.38 102 ARG A O 1
ATOM 837 N N . TYR A 1 103 ? 7.713 -7.685 -4.633 1.00 94.19 103 TYR A N 1
ATOM 838 C CA . TYR A 1 103 ? 7.816 -6.886 -5.845 1.00 94.19 103 TYR A CA 1
ATOM 839 C C . TYR A 1 103 ? 9.167 -6.195 -6.004 1.00 94.19 103 TYR A C 1
ATOM 841 O O . TYR A 1 103 ? 9.631 -6.043 -7.130 1.00 94.19 103 TYR A O 1
ATOM 849 N N . VAL A 1 104 ? 9.839 -5.847 -4.904 1.00 92.88 104 VAL A N 1
ATOM 850 C CA . VAL A 1 104 ? 11.173 -5.228 -4.956 1.00 92.88 104 VAL A CA 1
ATOM 851 C C . VAL A 1 104 ? 12.271 -6.286 -4.885 1.00 92.88 104 VAL A C 1
ATOM 853 O O . VAL A 1 104 ? 13.163 -6.296 -5.727 1.00 92.88 104 VAL A O 1
ATOM 856 N N . VAL A 1 105 ? 12.217 -7.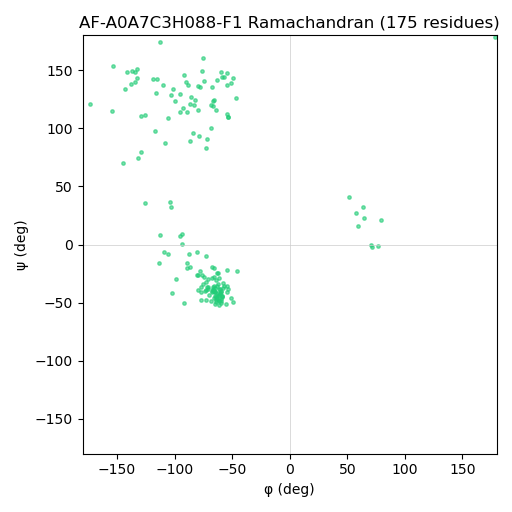197 -3.906 1.00 95.50 105 VAL A N 1
ATOM 857 C CA . VAL A 1 105 ? 13.296 -8.183 -3.699 1.00 95.50 105 VAL A CA 1
ATOM 858 C C . VAL A 1 105 ? 13.222 -9.320 -4.716 1.00 95.50 105 VAL A C 1
ATOM 860 O O . VAL A 1 105 ? 14.237 -9.676 -5.315 1.00 95.50 105 VAL A O 1
ATOM 863 N N . ARG A 1 106 ? 12.034 -9.900 -4.925 1.00 94.94 106 ARG A N 1
ATOM 864 C CA . ARG A 1 106 ? 11.852 -11.032 -5.853 1.00 94.94 106 ARG A CA 1
ATOM 865 C C . ARG A 1 106 ? 11.532 -10.612 -7.284 1.00 94.94 106 ARG A C 1
ATOM 867 O O . ARG A 1 106 ? 11.660 -11.441 -8.183 1.00 94.94 106 ARG A O 1
ATOM 874 N N . GLY A 1 107 ? 11.130 -9.359 -7.500 1.00 90.00 107 GLY A N 1
ATOM 875 C CA . GLY A 1 107 ? 10.747 -8.857 -8.820 1.00 90.00 107 GLY A CA 1
ATOM 876 C C . GLY A 1 107 ? 9.510 -9.555 -9.389 1.00 90.00 107 GLY A C 1
ATOM 877 O O . GLY A 1 107 ? 9.422 -9.765 -10.600 1.00 90.00 107 GLY A O 1
ATOM 878 N N . GLU A 1 108 ? 8.577 -9.977 -8.529 1.00 90.50 108 GLU A N 1
ATOM 879 C CA . GLU A 1 108 ? 7.319 -10.570 -8.977 1.00 90.50 108 GLU A CA 1
ATOM 880 C C . GLU A 1 108 ? 6.557 -9.576 -9.867 1.00 90.50 108 GLU A C 1
ATOM 882 O O . GLU A 1 108 ? 6.584 -8.364 -9.663 1.00 90.50 108 GLU A O 1
ATOM 887 N N . THR A 1 109 ? 5.866 -10.079 -10.888 1.00 83.56 109 THR A N 1
ATOM 888 C CA . THR A 1 109 ? 4.982 -9.235 -11.697 1.00 83.56 109 THR A CA 1
ATOM 889 C C . THR A 1 109 ? 3.621 -9.188 -11.030 1.00 83.56 109 THR A C 1
ATOM 891 O O . THR A 1 109 ? 2.977 -10.223 -10.852 1.00 83.56 109 THR A O 1
ATOM 894 N N . PHE A 1 110 ? 3.169 -7.990 -10.668 1.00 81.50 110 PHE A N 1
ATOM 895 C CA . PHE A 1 110 ? 1.794 -7.808 -10.231 1.00 81.50 110 PHE A CA 1
ATOM 896 C C . PHE A 1 110 ? 0.856 -8.027 -11.418 1.00 81.50 110 PHE A C 1
ATOM 898 O O . PHE A 1 110 ? 0.947 -7.345 -12.438 1.00 81.50 110 PHE A O 1
ATOM 905 N N . VAL A 1 111 ? -0.036 -9.004 -11.280 1.00 74.31 111 VAL A N 1
ATOM 906 C CA . VAL A 1 111 ? -1.152 -9.205 -12.198 1.00 74.31 111 VAL A CA 1
ATOM 907 C C . VAL A 1 111 ? -2.388 -8.734 -11.447 1.00 74.31 111 VAL A C 1
ATOM 909 O O . VAL A 1 111 ? -2.780 -9.407 -10.487 1.00 74.31 111 VAL A O 1
ATOM 912 N N . PRO A 1 112 ? -2.986 -7.589 -11.820 1.00 63.47 112 PRO A N 1
ATOM 913 C CA . PRO A 1 112 ? -4.233 -7.184 -11.202 1.00 63.47 112 PRO A CA 1
ATOM 914 C C . PRO A 1 112 ? -5.269 -8.294 -11.405 1.00 63.47 112 PRO A C 1
ATOM 916 O O . PRO A 1 112 ? -5.255 -8.949 -12.456 1.00 63.47 112 PRO A O 1
ATOM 919 N N . PRO A 1 113 ? -6.156 -8.541 -10.422 1.00 54.12 113 PRO A N 1
ATOM 920 C CA . PRO A 1 113 ? -7.265 -9.456 -10.640 1.00 54.12 113 PRO A CA 1
ATOM 921 C C . PRO A 1 113 ? -7.983 -9.038 -11.928 1.00 54.12 113 PRO A C 1
ATOM 923 O O . PRO A 1 113 ? -8.103 -7.832 -12.172 1.00 54.12 113 PRO A O 1
ATOM 926 N N . PRO A 1 114 ? -8.404 -9.997 -12.777 1.00 49.47 114 PRO A N 1
ATOM 927 C CA . PRO A 1 114 ? -9.051 -9.673 -14.034 1.00 49.47 114 PRO A CA 1
ATOM 928 C C . PRO A 1 114 ? -10.232 -8.768 -13.722 1.00 49.47 114 PRO A C 1
ATOM 930 O O . PRO A 1 114 ? -11.189 -9.166 -13.058 1.00 49.47 114 PRO A O 1
ATOM 933 N N . TRP A 1 115 ? -10.110 -7.521 -14.151 1.00 52.31 115 TRP A N 1
ATOM 934 C CA . TRP A 1 115 ? -11.204 -6.585 -14.093 1.00 52.31 115 TRP A CA 1
ATOM 935 C C . TRP A 1 115 ? -12.251 -7.109 -15.067 1.00 52.31 115 TRP A C 1
ATOM 937 O O . TRP A 1 115 ? -11.960 -7.306 -16.248 1.00 52.31 115 TRP A O 1
ATOM 947 N N . ASP A 1 116 ? -13.441 -7.427 -14.564 1.00 53.69 116 ASP A N 1
ATOM 948 C CA . ASP A 1 116 ? -14.523 -7.891 -15.418 1.00 53.69 116 ASP A CA 1
ATOM 949 C C . ASP A 1 116 ? -15.030 -6.700 -16.241 1.00 53.69 116 ASP A C 1
ATOM 951 O O . ASP A 1 116 ? -15.913 -5.957 -15.819 1.00 53.69 116 ASP A O 1
ATOM 955 N N . GLU A 1 117 ? -14.447 -6.499 -17.428 1.00 50.94 117 GLU A N 1
ATOM 956 C CA . GLU A 1 117 ? -14.841 -5.445 -18.373 1.00 50.94 117 GLU A CA 1
ATOM 957 C C . GLU A 1 117 ? -16.347 -5.516 -18.712 1.00 50.94 117 GLU A C 1
ATOM 959 O O . GLU A 1 117 ? -16.955 -4.513 -19.103 1.00 50.94 117 GLU A O 1
ATOM 964 N N . SER A 1 118 ? -16.995 -6.678 -18.530 1.00 51.78 118 SER A N 1
ATOM 965 C CA . SER A 1 118 ? -18.443 -6.819 -18.719 1.00 51.78 118 SER A CA 1
ATOM 966 C C . SER A 1 118 ? -19.267 -6.052 -17.673 1.00 51.78 118 SER A C 1
ATOM 968 O O . SER A 1 118 ? -20.415 -5.691 -17.949 1.00 51.78 118 SER A O 1
ATOM 970 N N . GLN A 1 119 ? -18.661 -5.694 -16.538 1.00 51.81 119 GLN A N 1
ATOM 971 C CA . GLN A 1 119 ? -19.266 -4.873 -15.485 1.00 51.81 119 GLN A CA 1
ATOM 972 C C . GLN A 1 119 ? -19.084 -3.369 -15.710 1.00 51.81 119 GLN A C 1
ATOM 974 O O . GLN A 1 119 ? -19.704 -2.566 -15.014 1.00 51.81 119 GLN A O 1
ATOM 979 N N . LEU A 1 120 ? -18.282 -2.959 -16.698 1.00 55.88 120 LEU A N 1
ATOM 980 C CA . LEU A 1 120 ? -18.151 -1.549 -17.051 1.00 55.88 120 LEU A CA 1
ATOM 981 C C . LEU A 1 120 ? -19.400 -1.058 -17.804 1.00 55.88 120 LEU A C 1
ATOM 983 O O . LEU A 1 120 ? -19.918 -1.766 -18.668 1.00 55.88 120 LEU A O 1
ATOM 987 N N . PRO A 1 121 ? -19.892 0.164 -17.557 1.00 53.69 121 PRO A N 1
ATOM 988 C CA . PRO A 1 121 ? -20.935 0.777 -18.352 1.00 53.69 121 PRO A CA 1
ATOM 989 C C . PRO A 1 121 ? -20.537 0.799 -19.824 1.00 53.69 121 PRO A C 1
ATOM 991 O O . PRO A 1 121 ? -19.363 0.939 -20.177 1.00 53.69 121 PRO A O 1
ATOM 994 N N . ALA A 1 122 ? -21.529 0.678 -20.706 1.00 67.75 122 ALA A N 1
ATOM 995 C CA . ALA A 1 122 ? -21.294 0.556 -22.143 1.00 67.75 122 ALA A CA 1
ATOM 996 C C . ALA A 1 122 ? -20.407 1.683 -22.706 1.00 67.75 122 ALA A C 1
ATOM 998 O O . ALA A 1 122 ? -19.517 1.412 -23.508 1.00 67.75 122 ALA A O 1
ATOM 999 N N . TRP A 1 123 ? -20.573 2.913 -22.215 1.00 57.50 123 TRP A N 1
ATOM 1000 C CA . TRP A 1 123 ? -19.795 4.072 -22.657 1.00 57.50 123 TRP A CA 1
ATOM 1001 C C . TRP A 1 123 ? -18.299 3.979 -22.300 1.00 57.50 123 TRP A C 1
ATOM 1003 O O . TRP A 1 123 ? -17.458 4.509 -23.025 1.00 57.50 123 TRP A O 1
ATOM 1013 N N . VAL A 1 124 ? -17.949 3.271 -21.221 1.00 56.41 124 VAL A N 1
ATOM 1014 C CA . VAL A 1 124 ? -16.561 3.015 -20.805 1.00 56.41 124 VAL A CA 1
ATOM 1015 C C . VAL A 1 124 ? -15.911 2.014 -21.745 1.00 56.41 124 VAL A C 1
ATOM 1017 O O . VAL A 1 124 ? -14.818 2.259 -22.249 1.00 56.41 124 VAL A O 1
ATOM 1020 N N . ARG A 1 125 ? -16.615 0.913 -22.033 1.00 64.19 125 ARG A N 1
ATOM 1021 C CA . ARG A 1 125 ? -16.158 -0.090 -23.002 1.00 64.19 125 ARG A CA 1
ATOM 1022 C C . ARG A 1 125 ? -15.972 0.518 -24.388 1.00 64.19 125 ARG A C 1
ATOM 1024 O O . ARG A 1 125 ? -14.998 0.216 -25.069 1.00 64.19 125 ARG A O 1
ATOM 1031 N N . GLU A 1 126 ? -16.876 1.405 -24.799 1.00 69.31 126 GLU A N 1
ATOM 1032 C CA . GLU A 1 126 ? -16.756 2.150 -26.056 1.00 69.31 126 GLU A CA 1
ATOM 1033 C C . GLU A 1 126 ? -15.562 3.114 -26.049 1.00 69.31 126 GLU A C 1
ATOM 1035 O O . GLU A 1 126 ? -14.841 3.207 -27.046 1.00 69.31 126 GLU A O 1
ATOM 1040 N N . ALA A 1 127 ? -15.303 3.801 -24.931 1.00 61.72 127 ALA A N 1
ATOM 1041 C CA . ALA A 1 127 ? -14.140 4.671 -24.782 1.00 61.72 127 ALA A CA 1
ATOM 1042 C C . ALA A 1 127 ? -12.820 3.882 -24.824 1.00 61.72 127 ALA A C 1
ATOM 1044 O O . ALA A 1 127 ? -11.900 4.287 -25.537 1.00 61.72 127 ALA A O 1
ATOM 1045 N N . GLU A 1 128 ? -12.734 2.743 -24.134 1.00 60.22 128 GLU A N 1
ATOM 1046 C CA . GLU A 1 128 ? -11.568 1.858 -24.187 1.00 60.22 128 GLU A CA 1
ATOM 1047 C C . GLU A 1 128 ? -11.357 1.263 -25.580 1.00 60.22 128 GLU A C 1
ATOM 1049 O O . GLU A 1 128 ? -10.233 1.280 -26.081 1.00 60.22 128 GLU A O 1
ATOM 1054 N N . ALA A 1 129 ? -12.418 0.799 -26.247 1.00 72.69 129 ALA A N 1
ATOM 1055 C CA . ALA A 1 129 ? -12.334 0.287 -27.613 1.00 72.69 129 ALA A CA 1
ATOM 1056 C C . ALA A 1 129 ? -11.859 1.366 -28.599 1.00 72.69 129 ALA A C 1
ATOM 1058 O O . ALA A 1 129 ? -11.051 1.083 -29.487 1.00 72.69 129 ALA A O 1
ATOM 1059 N N . ARG A 1 130 ? -12.310 2.617 -28.424 1.00 68.25 130 ARG A N 1
ATOM 1060 C CA . ARG A 1 130 ? -11.848 3.761 -29.221 1.00 68.25 130 ARG A CA 1
ATOM 1061 C C . ARG A 1 130 ? -10.364 4.035 -28.995 1.00 68.25 130 ARG A C 1
ATOM 1063 O O . ARG A 1 130 ? -9.632 4.182 -29.966 1.00 68.25 130 ARG A O 1
ATOM 1070 N N . ILE A 1 131 ? -9.915 4.072 -27.741 1.00 60.16 131 ILE A N 1
ATOM 1071 C CA . ILE A 1 131 ? -8.507 4.320 -27.401 1.00 60.16 131 ILE A CA 1
ATOM 1072 C C . ILE A 1 131 ? -7.617 3.178 -27.905 1.00 60.16 131 ILE A C 1
ATOM 1074 O O . ILE A 1 131 ? -6.566 3.437 -28.480 1.00 60.16 131 ILE A O 1
ATOM 1078 N N . ARG A 1 132 ? -8.057 1.921 -27.769 1.00 64.94 132 ARG A N 1
ATOM 1079 C CA . ARG A 1 132 ? -7.345 0.739 -28.280 1.00 64.94 132 ARG A CA 1
ATOM 1080 C C . ARG A 1 132 ? -7.160 0.814 -29.797 1.00 64.94 132 ARG A C 1
ATOM 1082 O O . ARG A 1 132 ? -6.040 0.664 -30.273 1.00 64.94 132 ARG A O 1
ATOM 1089 N N . ARG A 1 133 ? -8.220 1.159 -30.538 1.00 73.56 133 ARG A N 1
ATOM 1090 C CA . ARG A 1 133 ? -8.146 1.382 -31.990 1.00 73.56 133 ARG A CA 1
ATOM 1091 C C . ARG A 1 133 ? -7.221 2.553 -32.342 1.00 73.56 133 ARG A C 1
ATOM 1093 O O . ARG A 1 133 ? -6.416 2.440 -33.257 1.00 73.56 133 ARG A O 1
ATOM 1100 N N . GLU A 1 134 ? -7.271 3.653 -31.589 1.00 65.50 134 GLU A N 1
ATOM 1101 C CA . GLU A 1 134 ? -6.352 4.784 -31.786 1.00 65.50 134 GLU A CA 1
ATOM 1102 C C . GLU A 1 134 ? -4.881 4.411 -31.533 1.00 65.50 134 GLU A C 1
ATOM 1104 O O . GLU A 1 134 ? -4.004 4.911 -32.236 1.00 65.50 134 GLU A O 1
ATOM 1109 N N . MET A 1 135 ? -4.599 3.534 -30.565 1.00 57.59 135 MET A N 1
ATOM 1110 C CA . MET A 1 135 ? -3.247 3.034 -30.285 1.00 57.59 135 MET A CA 1
ATOM 1111 C C . MET A 1 135 ? -2.737 2.089 -31.377 1.00 57.59 135 MET A C 1
ATOM 1113 O O . MET A 1 135 ? -1.564 2.167 -31.737 1.00 57.59 135 MET A O 1
ATOM 1117 N N . GLU A 1 136 ? -3.605 1.239 -31.928 1.00 68.94 136 GLU A N 1
ATOM 1118 C CA . GLU A 1 136 ? -3.281 0.360 -33.062 1.00 68.94 136 GLU A CA 1
ATOM 1119 C C . GLU A 1 136 ? -3.020 1.162 -34.345 1.00 68.94 136 GLU A C 1
ATOM 1121 O O . GLU A 1 136 ? -2.099 0.855 -35.101 1.00 68.94 136 GLU A O 1
ATOM 1126 N N . GLU A 1 137 ? -3.794 2.223 -34.578 1.00 74.75 137 GLU A N 1
ATOM 1127 C CA . GLU A 1 137 ? -3.664 3.068 -35.767 1.00 74.75 137 GLU A CA 1
ATOM 1128 C C . GLU A 1 137 ? -2.523 4.096 -35.658 1.00 74.75 137 GLU A C 1
ATOM 1130 O O . GLU A 1 137 ? -2.012 4.558 -36.684 1.00 74.75 137 GLU A O 1
ATOM 1135 N N . ARG A 1 138 ? -2.132 4.510 -34.441 1.00 65.38 138 ARG A N 1
ATOM 1136 C CA . ARG A 1 138 ? -1.136 5.577 -34.198 1.00 65.38 138 ARG A CA 1
ATOM 1137 C C . ARG A 1 138 ? -0.260 5.300 -32.961 1.00 65.38 138 ARG A C 1
ATOM 1139 O O . ARG A 1 138 ? -0.340 6.049 -31.983 1.00 65.38 138 ARG A O 1
ATOM 1146 N N . PRO A 1 139 ? 0.637 4.298 -33.017 1.00 56.38 139 PRO A N 1
ATOM 1147 C CA . PRO A 1 139 ? 1.427 3.855 -31.862 1.00 56.38 139 PRO A CA 1
ATOM 1148 C C . PRO A 1 139 ? 2.425 4.899 -31.331 1.00 56.38 139 PRO A C 1
ATOM 1150 O O . PRO A 1 139 ? 2.821 4.827 -30.173 1.00 56.38 139 PRO A O 1
ATOM 1153 N N . GLU A 1 140 ? 2.810 5.898 -32.133 1.00 54.66 140 GLU A N 1
ATOM 1154 C CA . GLU A 1 140 ? 3.830 6.891 -31.753 1.00 54.66 140 GLU A CA 1
ATOM 1155 C C . GLU A 1 140 ? 3.280 8.178 -31.117 1.00 54.66 140 GLU A C 1
ATOM 1157 O O . GLU A 1 140 ? 4.021 9.142 -30.930 1.00 54.66 140 GLU A O 1
ATOM 1162 N N . ARG A 1 141 ? 1.983 8.256 -30.786 1.00 52.47 141 ARG A N 1
ATOM 1163 C CA . ARG A 1 141 ? 1.421 9.470 -30.168 1.00 52.47 141 ARG A CA 1
ATOM 1164 C C . ARG A 1 141 ? 1.733 9.510 -28.660 1.00 52.47 141 ARG A C 1
ATOM 1166 O O . ARG A 1 141 ? 1.190 8.687 -27.921 1.00 52.47 141 ARG A O 1
ATOM 1173 N N . PRO A 1 142 ? 2.524 10.483 -28.164 1.00 46.50 142 PRO A N 1
ATOM 1174 C CA . PRO A 1 142 ? 2.799 10.599 -26.733 1.00 46.50 142 PRO A CA 1
ATOM 1175 C C . PRO A 1 142 ? 1.510 10.887 -25.941 1.00 46.50 142 PRO A C 1
ATOM 1177 O O . PRO A 1 142 ? 0.645 11.644 -26.400 1.00 46.50 142 PRO A O 1
ATOM 1180 N N . GLY A 1 143 ? 1.375 10.282 -24.757 1.00 55.88 143 GLY A N 1
ATOM 1181 C CA . GLY A 1 143 ? 0.251 10.510 -23.836 1.00 55.88 143 GLY A CA 1
ATOM 1182 C C . GLY A 1 143 ? -1.053 9.772 -24.177 1.00 55.88 143 GLY A C 1
ATOM 1183 O O . GLY A 1 143 ? -2.133 10.200 -23.766 1.00 55.88 143 GLY A O 1
ATOM 1184 N N . LEU A 1 144 ? -0.995 8.694 -24.970 1.00 53.06 144 LEU A N 1
ATOM 1185 C CA . LEU A 1 144 ? -2.141 7.795 -25.201 1.00 53.06 144 LEU A CA 1
ATOM 1186 C C . LEU A 1 144 ? -2.440 6.921 -23.973 1.00 53.06 144 LEU A C 1
ATOM 1188 O O . LEU A 1 144 ? -3.603 6.769 -23.611 1.00 53.06 144 LEU A O 1
ATOM 1192 N N . TYR A 1 145 ? -1.401 6.432 -23.289 1.00 51.69 145 TYR A N 1
ATOM 1193 C CA . TYR A 1 145 ? -1.535 5.687 -22.032 1.0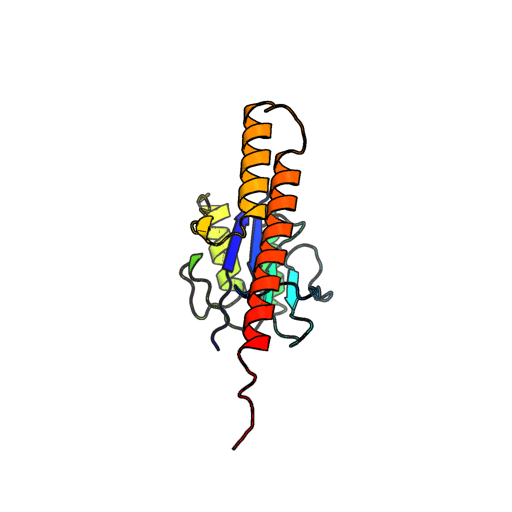0 51.69 145 TYR A CA 1
ATOM 1194 C C . TYR A 1 145 ? -2.126 6.550 -20.908 1.00 51.69 145 TYR A C 1
ATOM 1196 O O . TYR A 1 145 ? -3.111 6.150 -20.303 1.00 51.69 145 TYR A O 1
ATOM 1204 N N . GLU A 1 146 ? -1.649 7.783 -20.724 1.00 53.69 146 GLU A N 1
ATOM 1205 C CA . GLU A 1 146 ? -2.191 8.725 -19.725 1.00 53.69 146 GLU A CA 1
ATOM 1206 C C . GLU A 1 146 ? -3.662 9.091 -20.002 1.00 53.69 146 GLU A C 1
ATOM 1208 O O . GLU A 1 146 ? -4.461 9.294 -19.089 1.00 53.69 146 GLU A O 1
ATOM 1213 N N . ARG A 1 147 ? -4.057 9.167 -21.282 1.00 56.69 147 ARG A N 1
ATOM 1214 C CA . ARG A 1 147 ? -5.464 9.357 -21.672 1.00 56.69 147 ARG A CA 1
ATOM 1215 C C . ARG A 1 147 ? -6.307 8.116 -21.424 1.00 56.69 147 ARG A C 1
ATOM 1217 O O . ARG A 1 147 ? -7.463 8.265 -21.033 1.00 56.69 147 ARG A O 1
ATOM 1224 N N . ARG A 1 148 ? -5.744 6.924 -21.639 1.00 50.62 148 ARG A N 1
ATOM 1225 C CA . ARG A 1 148 ? -6.377 5.649 -21.295 1.00 50.62 148 ARG A CA 1
ATOM 1226 C C . ARG A 1 148 ? -6.621 5.566 -19.796 1.00 50.62 148 ARG A C 1
ATOM 1228 O O . ARG A 1 148 ? -7.759 5.365 -19.398 1.00 50.62 148 ARG A O 1
ATOM 1235 N N . GLU A 1 149 ? -5.601 5.812 -18.985 1.00 52.06 149 GLU A N 1
ATOM 1236 C CA . GLU A 1 149 ? -5.707 5.818 -17.525 1.00 52.06 149 GLU A CA 1
ATOM 1237 C C . GLU A 1 149 ? -6.729 6.838 -17.039 1.00 52.06 149 GLU A C 1
ATOM 1239 O O . GLU A 1 149 ? -7.593 6.501 -16.239 1.00 52.06 149 GLU A O 1
ATOM 1244 N N . ARG A 1 150 ? -6.725 8.061 -17.584 1.00 56.50 150 ARG A N 1
ATOM 1245 C CA . ARG A 1 150 ? -7.698 9.091 -17.193 1.00 56.50 150 ARG A CA 1
ATOM 1246 C C . ARG A 1 150 ? -9.132 8.744 -17.611 1.00 56.50 150 ARG A C 1
ATOM 1248 O O . ARG A 1 150 ? -10.067 9.038 -16.870 1.00 56.50 150 ARG A O 1
ATOM 1255 N N . ALA A 1 151 ? -9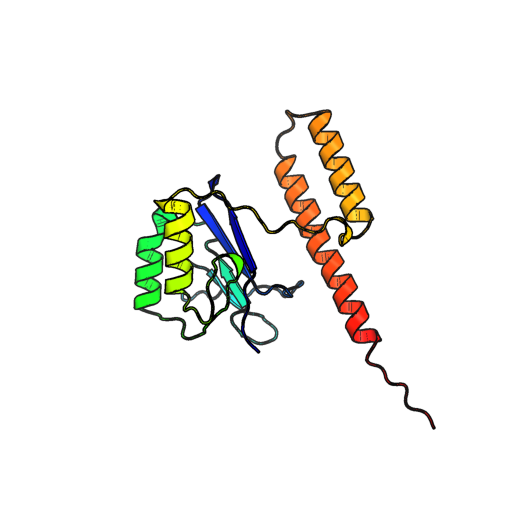.319 8.126 -18.779 1.00 52.09 151 ALA A N 1
ATOM 1256 C CA . ALA A 1 151 ? -10.631 7.683 -19.250 1.00 52.09 151 ALA A CA 1
ATOM 1257 C C . ALA A 1 151 ? -11.160 6.503 -18.426 1.00 52.09 151 ALA A C 1
ATOM 1259 O O . ALA A 1 151 ? -12.324 6.519 -18.037 1.00 52.09 151 ALA A O 1
ATOM 1260 N N . VAL A 1 152 ? -10.303 5.526 -18.116 1.00 52.94 152 VAL A N 1
ATOM 1261 C CA . VAL A 1 152 ? -10.640 4.381 -17.265 1.00 52.94 152 VAL A CA 1
ATOM 1262 C C . VAL A 1 152 ? -10.913 4.850 -15.836 1.00 52.94 152 VAL A C 1
ATOM 1264 O O . VAL A 1 152 ? -11.954 4.513 -15.297 1.00 52.94 152 VAL A O 1
ATOM 1267 N N . ALA A 1 153 ? -10.080 5.709 -15.246 1.00 51.75 153 ALA A N 1
ATOM 1268 C CA . ALA A 1 153 ? -10.294 6.260 -13.904 1.00 51.75 153 ALA A CA 1
ATOM 1269 C C . ALA A 1 153 ? -11.599 7.073 -13.785 1.00 51.75 153 ALA A C 1
ATOM 1271 O O . ALA A 1 153 ? -12.355 6.910 -12.822 1.00 51.75 153 ALA A O 1
ATOM 1272 N N . GLY A 1 154 ? -11.904 7.913 -14.783 1.00 52.06 154 GLY A N 1
ATOM 1273 C CA . GLY A 1 154 ? -13.173 8.647 -14.838 1.00 52.06 154 GLY A CA 1
ATOM 1274 C C . GLY A 1 154 ? -14.377 7.715 -14.990 1.00 52.06 154 GLY A C 1
ATOM 1275 O O . GLY A 1 154 ? -15.415 7.915 -14.366 1.00 52.06 154 GLY A O 1
ATOM 1276 N N . ALA A 1 155 ? -14.208 6.650 -15.767 1.00 49.00 155 ALA A N 1
ATOM 1277 C CA . ALA A 1 155 ? -15.188 5.598 -15.931 1.00 49.00 155 ALA A CA 1
ATOM 1278 C C . ALA A 1 155 ? -15.459 4.815 -14.650 1.00 49.00 155 ALA A C 1
ATOM 1280 O O . ALA A 1 155 ? -16.619 4.723 -14.267 1.00 49.00 155 ALA A O 1
ATOM 1281 N N . VAL A 1 156 ? -14.418 4.317 -13.971 1.00 48.25 156 VAL A N 1
ATOM 1282 C CA . VAL A 1 156 ? -14.511 3.598 -12.687 1.00 48.25 156 VAL A CA 1
ATOM 1283 C C . VAL A 1 156 ? -15.336 4.405 -11.687 1.00 48.25 156 VAL A C 1
ATOM 1285 O O . VAL A 1 156 ? -16.231 3.867 -11.040 1.00 48.25 156 VAL A O 1
ATOM 1288 N N . THR A 1 157 ? -15.042 5.704 -11.596 1.00 49.34 157 THR A N 1
ATOM 1289 C CA . THR A 1 157 ? -15.732 6.642 -10.705 1.00 49.34 157 THR A CA 1
ATOM 1290 C C . THR A 1 157 ? -17.227 6.699 -11.018 1.00 49.34 157 THR A C 1
ATOM 1292 O O . THR A 1 157 ? -18.051 6.486 -10.136 1.00 49.34 157 THR A O 1
ATOM 1295 N N . ALA A 1 158 ? -17.585 6.883 -12.287 1.00 46.50 158 ALA A N 1
ATOM 1296 C CA . ALA A 1 158 ? -18.971 7.034 -12.713 1.00 46.50 158 ALA A CA 1
ATOM 1297 C C . ALA A 1 158 ? -19.792 5.723 -12.675 1.00 46.50 158 ALA A C 1
ATOM 1299 O O . ALA A 1 158 ? -20.973 5.775 -12.346 1.00 46.50 158 ALA A O 1
ATOM 1300 N N . VAL A 1 159 ? -19.189 4.545 -12.922 1.00 47.00 159 VAL A N 1
ATOM 1301 C CA . VAL A 1 159 ? -19.869 3.241 -12.701 1.00 47.00 159 VAL A CA 1
ATOM 1302 C C . VAL A 1 159 ? -20.305 3.104 -11.247 1.00 47.00 159 VAL A C 1
ATOM 1304 O O . VAL A 1 159 ? -21.401 2.638 -10.944 1.00 47.00 159 VAL A O 1
ATOM 1307 N N . ARG A 1 160 ? -19.403 3.483 -10.338 1.00 46.91 160 ARG A N 1
ATOM 1308 C CA . ARG A 1 160 ? -19.575 3.294 -8.901 1.00 46.91 160 ARG A CA 1
ATOM 1309 C C . ARG A 1 160 ? -20.563 4.301 -8.317 1.00 46.91 160 ARG A C 1
ATOM 1311 O O . ARG A 1 160 ? -21.326 3.934 -7.432 1.00 46.91 160 ARG A O 1
ATOM 1318 N N . GLU A 1 161 ? -20.609 5.525 -8.842 1.00 47.22 161 GLU A N 1
ATOM 1319 C CA . GLU A 1 161 ? -21.645 6.512 -8.505 1.00 47.22 161 GLU A CA 1
ATOM 1320 C C . GLU A 1 161 ? -23.045 6.063 -8.956 1.00 47.22 161 GLU A C 1
ATOM 1322 O O . GLU A 1 161 ? -24.006 6.199 -8.199 1.00 47.22 161 GLU A O 1
ATOM 1327 N N . GLU A 1 162 ? -23.162 5.468 -10.147 1.00 46.69 162 GLU A N 1
ATOM 1328 C CA . GLU A 1 162 ? -24.432 4.936 -10.658 1.00 46.69 162 GLU A CA 1
ATOM 1329 C C . GLU A 1 162 ? -24.908 3.727 -9.830 1.00 46.69 162 GLU A C 1
ATOM 1331 O O . GLU A 1 162 ? -26.081 3.648 -9.471 1.00 46.69 162 GLU A O 1
ATOM 1336 N N . GLN A 1 163 ? -23.999 2.833 -9.424 1.00 43.19 163 GLN A N 1
ATOM 1337 C CA . GLN A 1 163 ? -24.315 1.711 -8.528 1.00 43.19 163 GLN A CA 1
ATOM 1338 C C . GLN A 1 163 ? -24.706 2.165 -7.109 1.00 43.19 163 GLN A C 1
ATOM 1340 O O . GLN A 1 163 ? -25.651 1.621 -6.539 1.00 43.19 163 GLN A O 1
ATOM 1345 N N . ALA A 1 164 ? -24.054 3.196 -6.562 1.00 47.09 164 ALA A N 1
ATOM 1346 C CA . ALA A 1 164 ? -24.398 3.759 -5.254 1.00 47.09 164 ALA A CA 1
ATOM 1347 C C . ALA A 1 164 ? -25.772 4.461 -5.241 1.00 47.09 164 ALA A C 1
ATOM 1349 O O . ALA A 1 164 ? -26.439 4.485 -4.207 1.00 47.09 164 ALA A O 1
ATOM 1350 N N . GLY A 1 165 ? -26.214 5.006 -6.382 1.00 42.94 165 GLY A N 1
ATOM 1351 C CA . GLY A 1 165 ? -27.545 5.606 -6.540 1.00 42.94 165 GLY A CA 1
ATOM 1352 C C . GLY A 1 165 ? -28.695 4.590 -6.556 1.00 42.94 165 GLY A C 1
ATOM 1353 O O . GLY A 1 165 ? -29.792 4.901 -6.096 1.00 42.94 165 GLY A O 1
ATOM 1354 N N . TYR A 1 166 ? -28.454 3.359 -7.019 1.00 40.22 166 TYR A N 1
ATOM 1355 C CA . TYR A 1 166 ? -29.471 2.298 -7.016 1.00 40.22 166 TYR A CA 1
ATOM 1356 C C . TYR A 1 166 ? -29.723 1.706 -5.616 1.00 40.22 166 TYR A C 1
ATOM 1358 O O . TYR A 1 166 ? -30.838 1.269 -5.324 1.00 40.22 166 TYR A O 1
ATOM 1366 N N . GLU A 1 167 ? -28.733 1.715 -4.717 1.00 41.84 167 GLU A N 1
ATOM 1367 C CA . GLU A 1 167 ? -28.898 1.191 -3.349 1.00 41.84 167 GLU A CA 1
ATOM 1368 C C . GLU A 1 167 ? -29.691 2.138 -2.429 1.00 41.84 167 GLU A C 1
ATOM 1370 O O . GLU A 1 167 ? -30.382 1.683 -1.508 1.00 41.84 167 GLU A O 1
ATOM 1375 N N . THR A 1 168 ? -29.672 3.447 -2.698 1.00 42.16 168 THR A N 1
ATOM 1376 C CA . THR A 1 168 ? -30.456 4.440 -1.948 1.00 42.16 168 THR A CA 1
ATOM 1377 C C . THR A 1 168 ? -31.923 4.510 -2.376 1.00 42.16 168 THR A C 1
ATOM 1379 O O . THR A 1 168 ? -32.763 4.835 -1.539 1.00 42.16 168 THR A O 1
ATOM 1382 N N . GLU A 1 169 ? -32.269 4.150 -3.617 1.00 37.56 169 GLU A N 1
ATOM 1383 C CA . GLU A 1 169 ? -33.670 4.124 -4.077 1.00 37.56 169 GLU A CA 1
ATOM 1384 C C . GLU A 1 169 ? -34.407 2.805 -3.772 1.00 37.56 169 GLU A C 1
ATOM 1386 O O . GLU A 1 169 ? -35.634 2.799 -3.690 1.00 37.56 169 GLU A O 1
ATOM 1391 N N . SER A 1 170 ? -33.698 1.697 -3.511 1.00 40.16 170 SER A N 1
ATOM 1392 C CA . SER A 1 170 ? -34.330 0.409 -3.148 1.00 40.16 170 SER A CA 1
ATOM 1393 C C . SER A 1 170 ? -34.750 0.307 -1.666 1.00 40.16 170 SER A C 1
ATOM 1395 O O . SER A 1 170 ? -35.435 -0.634 -1.266 1.00 40.16 170 SER A O 1
ATOM 1397 N N . SER A 1 171 ? -34.396 1.303 -0.846 1.00 41.25 171 SER A N 1
ATOM 1398 C CA . SER A 1 171 ? -34.672 1.332 0.599 1.00 41.25 171 SER A CA 1
ATOM 1399 C C . SER A 1 171 ? -35.834 2.254 0.988 1.00 41.25 171 SER A C 1
ATOM 1401 O O . SER A 1 171 ? -35.823 2.819 2.081 1.00 41.25 171 SER A O 1
ATOM 1403 N N . ASN A 1 172 ? -36.841 2.405 0.125 1.00 38.44 172 ASN A N 1
ATOM 1404 C CA . ASN A 1 172 ? -38.115 3.017 0.504 1.00 38.44 172 ASN A CA 1
ATOM 1405 C C . ASN A 1 172 ? -39.194 1.919 0.565 1.00 38.44 172 ASN A C 1
ATOM 1407 O O . ASN A 1 172 ? -39.845 1.641 -0.444 1.00 38.44 172 ASN A O 1
ATOM 1411 N N . PRO A 1 173 ? -39.371 1.226 1.710 1.00 41.28 173 PRO A N 1
ATOM 1412 C CA . PRO A 1 173 ? -40.567 0.434 1.924 1.00 41.28 173 PRO A CA 1
ATOM 1413 C C . PRO A 1 173 ? -41.712 1.431 2.070 1.00 41.28 173 PRO A C 1
ATOM 1415 O O . PRO A 1 173 ? -41.866 2.063 3.111 1.00 41.28 173 PRO A O 1
ATOM 1418 N N . ASP A 1 174 ? -42.454 1.608 0.981 1.00 42.25 174 ASP A N 1
ATOM 1419 C CA . ASP A 1 174 ? -43.638 2.445 0.937 1.00 42.25 174 ASP A CA 1
ATOM 1420 C C . ASP A 1 174 ? -44.589 1.999 2.056 1.00 42.25 174 ASP A C 1
ATOM 1422 O O . ASP A 1 174 ? -45.151 0.897 2.061 1.00 42.25 174 ASP A O 1
ATOM 1426 N N . GLU A 1 175 ? -44.698 2.871 3.053 1.00 49.69 175 GLU A N 1
ATOM 1427 C CA . GLU A 1 175 ? -45.816 2.943 3.962 1.00 49.69 175 GLU A CA 1
ATOM 1428 C C . GLU A 1 175 ? -47.079 3.068 3.110 1.00 49.69 175 GLU A C 1
ATOM 1430 O O . GLU A 1 175 ? -47.329 4.125 2.545 1.00 49.69 175 GLU A O 1
ATOM 1435 N N . THR A 1 176 ? -47.926 2.041 3.039 1.00 48.84 176 THR A N 1
ATOM 1436 C CA . THR A 1 176 ? -49.375 2.247 3.191 1.00 48.84 176 THR A CA 1
ATOM 1437 C C . THR A 1 176 ? -50.180 0.944 3.242 1.00 48.84 176 THR A C 1
ATOM 1439 O O . THR A 1 176 ? -50.306 0.233 2.251 1.00 48.84 176 THR A O 1
ATOM 1442 N N . ARG A 1 177 ? -50.875 0.812 4.382 1.00 42.41 177 ARG A N 1
ATOM 1443 C CA . ARG A 1 177 ? -52.130 0.083 4.666 1.00 42.41 177 ARG A CA 1
ATOM 1444 C C . ARG A 1 177 ? -52.074 -1.392 5.047 1.00 42.41 177 ARG A C 1
ATOM 1446 O O . ARG A 1 177 ? -51.827 -2.253 4.183 1.00 42.41 177 ARG A O 1
#

Radius of gyration: 19.01 Å; Cα contacts (8 Å, |Δi|>4): 221; chains: 1; bounding box: 66×29×52 Å

Secondary structure (DSSP, 8-state):
---B-EEEEEGGGTEEEEE-TT--SPPEEE-GGG-SSS-EEEEETTT--EEEEE-TTS-HHHHHHHHHHHHHHS-----EEEGGGTEEEE-HHHHHHHHIIIIIIS-PPP------GGGS-HHHHHHHHHHHHHHHH-TT-TTHHHHHHHHHHHHHHHHHHHHHHHHHHTT------

Nearest PDB structures (foldseek):
  3j7p-assembly1_SN  TM=2.504E-01  e=1.935E+00  Sus scrofa
  2z59-assembly1_A  TM=2.625E-01  e=2.827E+00  Mus musculus

Mean predicted aligned error: 14.16 Å